Protein AF-A0A3A9G9Z3-F1 (afdb_monomer)

Sequence (261 aa):
IPVKDIARECDCGNYRKVMDFLGKTSPDFIVTGTSLDDFTERYLWKASEELHIKSFAILDQWMNLGIRFSEYTYAQAGVYERQRKHCYLPYRICVMDRLAEEILIKEGIEKTRIAVTGQPHFDTVFETYQKAEASYPGDCLNIVFVSEPILQDYDGNDMENSYWGYNEKSIFFHLYDCLKTMAVHTSKNIRIILRPHPRENVEAWFEVTNPLENENIRIIIDRGNDSFSVLKSADIVCGMSSMFLLEAVICGKPILSIEIG

Secondary structure (DSSP, 8-state):
---S-HHHHH-TT-HHHHHHHHHHH--SEEEE---SS--HHHHHHHHHHHTT-EEEEEP--SSSTGGGGSS--GGGHHHHHHS-------SEEEESSHHHHHHHHHHT--GGGEEE---TTHHHHHHHHHHPPPSS-SSSEEEEEE---HIIIIITS--TT---S--HHHHHHHHHHHHHHHHHHHT--EEEEEE--TTS-HHHHHHHHGGG--SSEEEEE-SSS-HHHHHHH-SEEEESS-HHHHHHHHTT--EEE----

Foldseek 3Di:
DDDPDCCVQQVQVDLVSLLVSCVVVVDQAEEEEFDAADCSLLSNQVSCVVVVHAYEYEYQDQPPQQNSQDPDHPVCVVVCVVPVDRPRAGQAYEYADVVSLVVNVVSPDDSNRYDDDHRVVLVCLQVVLVPAAAPDDDQAAEEEEEFDQLCVVFVPDPPPDRDLQDHRLRQVVVVLVVVVVVCVVVVGAYEYEYEYDPPDDVVVVCVSCVVSDDPRYHYHDDDDDDLSNNLNNHQEYEYADDPSQVSNVSNVHHYYHDRHD

Radius of gyration: 22.35 Å; Cα contacts (8 Å, |Δi|>4): 416; chains: 1; bounding box: 50×47×60 Å

Structure (mmCIF, N/CA/C/O backbone):
data_AF-A0A3A9G9Z3-F1
#
_entry.id   AF-A0A3A9G9Z3-F1
#
loop_
_atom_site.group_PDB
_atom_site.id
_atom_site.type_symbol
_atom_site.label_atom_id
_atom_site.label_alt_id
_atom_site.label_comp_id
_atom_site.label_asym_id
_atom_site.label_entity_id
_atom_site.label_seq_id
_atom_site.pdbx_PDB_ins_code
_atom_site.Cartn_x
_atom_site.Cartn_y
_atom_site.Cartn_z
_atom_site.occupancy
_atom_site.B_iso_or_equiv
_atom_site.auth_seq_id
_atom_site.auth_comp_id
_atom_site.auth_asym_id
_atom_site.auth_atom_id
_atom_site.pdbx_PDB_model_num
ATOM 1 N N . ILE A 1 1 ? 14.072 -21.223 -17.083 1.00 55.38 1 ILE A N 1
ATOM 2 C CA . ILE A 1 1 ? 14.438 -21.551 -15.679 1.00 55.38 1 ILE A CA 1
ATOM 3 C C . ILE A 1 1 ? 14.028 -20.349 -14.842 1.00 55.38 1 ILE A C 1
ATOM 5 O O . ILE A 1 1 ? 14.376 -19.252 -15.261 1.00 55.38 1 ILE A O 1
ATOM 9 N N . PRO A 1 2 ? 13.252 -20.493 -13.754 1.00 58.53 2 PRO A N 1
ATOM 10 C CA . PRO A 1 2 ? 12.944 -19.348 -12.904 1.00 58.53 2 PRO A CA 1
ATOM 11 C C . PRO A 1 2 ? 14.240 -18.844 -12.259 1.00 58.53 2 PRO A C 1
ATOM 13 O O . PRO A 1 2 ? 14.926 -19.604 -11.575 1.00 58.53 2 PRO A O 1
ATOM 16 N N . VAL A 1 3 ? 14.576 -17.583 -12.529 1.00 63.34 3 VAL A N 1
ATOM 17 C CA . VAL A 1 3 ? 15.651 -16.838 -11.858 1.00 63.34 3 VAL A CA 1
ATOM 18 C C . VAL A 1 3 ? 15.240 -16.715 -10.395 1.00 63.34 3 VAL A C 1
ATOM 20 O O . VAL A 1 3 ? 14.135 -16.247 -10.115 1.00 63.34 3 VAL A O 1
ATOM 23 N N . LYS A 1 4 ? 16.062 -17.212 -9.469 1.00 67.50 4 LYS A N 1
ATOM 24 C CA . LYS A 1 4 ? 15.677 -17.274 -8.047 1.00 67.50 4 LYS A CA 1
ATOM 25 C C . LYS A 1 4 ? 15.986 -15.969 -7.330 1.00 67.50 4 LYS A C 1
ATOM 27 O O . LYS A 1 4 ? 15.255 -15.601 -6.418 1.00 67.50 4 LYS A O 1
ATOM 32 N N . ASP A 1 5 ? 17.056 -15.298 -7.746 1.00 74.88 5 ASP A N 1
ATOM 33 C CA . ASP A 1 5 ? 17.472 -14.009 -7.206 1.00 74.88 5 ASP A CA 1
ATOM 34 C C . ASP A 1 5 ? 18.126 -13.186 -8.319 1.00 74.88 5 ASP A C 1
ATOM 36 O O . ASP A 1 5 ? 19.305 -13.346 -8.637 1.00 74.88 5 ASP A O 1
ATOM 40 N N . ILE A 1 6 ? 17.337 -12.309 -8.942 1.00 74.50 6 ILE A N 1
ATOM 41 C CA . ILE A 1 6 ? 17.804 -11.523 -10.085 1.00 74.50 6 ILE A CA 1
ATOM 42 C C . ILE A 1 6 ? 18.924 -10.557 -9.694 1.00 74.50 6 ILE A C 1
ATOM 44 O O . ILE A 1 6 ? 19.857 -10.376 -10.470 1.00 74.50 6 ILE A O 1
ATOM 48 N N . ALA A 1 7 ? 18.900 -10.002 -8.479 1.00 71.00 7 ALA A N 1
ATOM 49 C CA . ALA A 1 7 ? 19.936 -9.087 -8.013 1.00 71.00 7 ALA A CA 1
ATOM 50 C C . ALA A 1 7 ? 21.290 -9.804 -7.914 1.00 71.00 7 ALA A C 1
ATOM 52 O O . ALA A 1 7 ? 22.312 -9.281 -8.364 1.00 71.00 7 ALA A O 1
ATOM 53 N N . ARG A 1 8 ? 21.289 -11.040 -7.403 1.00 74.38 8 ARG A N 1
ATOM 54 C CA . ARG A 1 8 ? 22.495 -11.869 -7.300 1.00 74.38 8 ARG A CA 1
ATOM 55 C C . ARG A 1 8 ? 22.965 -12.426 -8.644 1.00 74.38 8 ARG A C 1
ATOM 57 O O . ARG A 1 8 ? 24.169 -12.569 -8.852 1.00 74.38 8 ARG A O 1
ATOM 64 N N . GLU A 1 9 ? 22.040 -12.786 -9.526 1.00 76.38 9 GLU A N 1
ATOM 65 C CA . GLU A 1 9 ? 22.351 -13.461 -10.794 1.00 76.38 9 GLU A CA 1
ATOM 66 C C . GLU A 1 9 ? 22.748 -12.488 -11.922 1.00 76.38 9 GLU A C 1
ATOM 68 O O . GLU A 1 9 ? 23.498 -12.870 -12.822 1.00 76.38 9 GLU A O 1
ATOM 73 N N . CYS A 1 10 ? 22.283 -11.237 -11.867 1.00 73.81 10 CYS A N 1
ATOM 74 C CA . CYS A 1 10 ? 22.388 -10.265 -12.958 1.00 73.81 10 CYS A CA 1
ATOM 75 C C . CYS A 1 10 ? 23.263 -9.036 -12.614 1.00 73.81 10 CYS A C 1
ATOM 77 O O . CYS A 1 10 ? 23.747 -8.370 -13.527 1.00 73.81 10 CYS A O 1
ATOM 79 N N . ASP A 1 11 ? 23.522 -8.757 -11.323 1.00 71.69 11 ASP A N 1
ATOM 80 C CA . ASP A 1 11 ? 24.150 -7.509 -10.839 1.00 71.69 11 ASP A CA 1
ATOM 81 C C . ASP A 1 11 ? 23.540 -6.276 -11.530 1.00 71.69 11 ASP A C 1
ATOM 83 O O . ASP A 1 11 ? 24.159 -5.560 -12.328 1.00 71.69 11 ASP A O 1
ATOM 87 N N . CYS A 1 12 ? 22.253 -6.094 -11.239 1.00 71.75 12 CYS A N 1
ATOM 88 C CA . CYS A 1 12 ? 21.338 -5.201 -11.934 1.00 71.75 12 CYS A CA 1
ATOM 89 C C . CYS A 1 12 ? 21.676 -3.707 -11.836 1.00 71.75 12 CYS A C 1
ATOM 91 O O . CYS A 1 12 ? 21.014 -2.905 -12.483 1.00 71.75 12 CYS A O 1
ATOM 93 N N . GLY A 1 13 ? 22.715 -3.309 -11.095 1.00 76.88 13 GLY A N 1
ATOM 94 C CA . GLY A 1 13 ? 23.196 -1.924 -11.067 1.00 76.88 13 GLY A CA 1
ATOM 95 C C . GLY A 1 13 ? 23.910 -1.492 -12.356 1.00 76.88 13 GLY A C 1
ATOM 96 O O . GLY A 1 13 ? 24.245 -0.317 -12.517 1.00 76.88 13 GLY A O 1
ATOM 97 N N . ASN A 1 14 ? 24.168 -2.420 -13.283 1.00 85.88 14 ASN A N 1
ATOM 98 C CA . ASN A 1 14 ? 24.905 -2.152 -14.511 1.00 85.88 14 ASN A CA 1
ATOM 99 C C . ASN A 1 14 ? 24.164 -2.660 -15.752 1.00 85.88 14 ASN A C 1
ATOM 101 O O . ASN A 1 14 ? 24.071 -3.863 -15.990 1.00 85.88 14 ASN A O 1
ATOM 105 N N . TYR A 1 15 ? 23.755 -1.725 -16.611 1.00 90.69 15 TYR A N 1
ATOM 106 C CA . TYR A 1 15 ? 23.086 -2.009 -17.881 1.00 90.69 15 TYR A CA 1
ATOM 107 C C . TYR A 1 15 ? 23.764 -3.096 -18.736 1.00 90.69 15 TYR A C 1
ATOM 109 O O . TYR A 1 15 ? 23.088 -3.959 -19.290 1.00 90.69 15 TYR A O 1
ATOM 117 N N . ARG A 1 16 ? 25.103 -3.102 -18.831 1.00 91.88 16 ARG A N 1
ATOM 118 C CA . ARG A 1 16 ? 25.827 -4.100 -19.642 1.00 91.88 16 ARG A CA 1
ATOM 119 C C . ARG A 1 16 ? 25.698 -5.506 -19.068 1.00 91.88 16 ARG A C 1
ATOM 121 O O . ARG A 1 16 ? 25.569 -6.458 -19.827 1.00 91.88 16 ARG A O 1
ATOM 128 N N . LYS A 1 17 ? 25.708 -5.635 -17.740 1.00 91.25 17 LYS A N 1
ATOM 129 C CA . LYS A 1 17 ? 25.536 -6.934 -17.082 1.00 91.25 17 LYS A CA 1
ATOM 130 C C . LYS A 1 17 ? 24.120 -7.464 -17.279 1.00 91.25 17 LYS A C 1
ATOM 132 O O . LYS A 1 17 ? 23.963 -8.641 -17.589 1.00 91.25 17 LYS A O 1
ATOM 137 N N . VAL A 1 18 ? 23.124 -6.576 -17.223 1.00 92.88 18 VAL A N 1
ATOM 138 C CA . VAL A 1 18 ? 21.731 -6.907 -17.554 1.00 92.88 18 VAL A CA 1
ATOM 139 C C . VAL A 1 18 ? 21.595 -7.396 -18.995 1.00 92.88 18 VAL A C 1
ATOM 141 O O . VAL A 1 18 ? 20.980 -8.434 -19.234 1.00 92.88 18 VAL A O 1
ATOM 144 N N . MET A 1 19 ? 22.224 -6.705 -19.947 1.00 94.00 19 MET A N 1
ATOM 145 C CA . MET A 1 19 ? 22.253 -7.123 -21.351 1.00 94.00 19 MET A CA 1
ATOM 146 C C . MET A 1 19 ? 22.859 -8.523 -21.526 1.00 94.00 19 MET A C 1
ATOM 148 O O . MET A 1 19 ? 22.241 -9.396 -22.135 1.00 94.00 19 MET A O 1
ATOM 152 N N . ASP A 1 20 ? 24.043 -8.762 -20.953 1.00 92.88 20 ASP A N 1
ATOM 153 C CA . ASP A 1 20 ? 24.724 -10.059 -21.031 1.00 92.88 20 ASP A CA 1
ATOM 154 C C . ASP A 1 20 ? 23.890 -11.179 -20.396 1.00 92.88 20 ASP A C 1
ATOM 156 O O . ASP A 1 20 ? 23.845 -12.303 -20.904 1.00 92.88 20 ASP A O 1
ATOM 160 N N . PHE A 1 21 ? 23.236 -10.883 -19.273 1.00 92.25 21 PHE A N 1
ATOM 161 C CA . PHE A 1 21 ? 22.376 -11.819 -18.563 1.00 92.25 21 PHE A CA 1
ATOM 162 C C . PHE A 1 21 ? 21.155 -12.214 -19.398 1.00 92.25 21 PHE A C 1
ATOM 164 O O . PHE A 1 21 ? 20.878 -13.408 -19.543 1.00 92.25 21 PHE A O 1
ATOM 171 N N . LEU A 1 22 ? 20.450 -11.241 -19.983 1.00 93.12 22 LEU A N 1
ATOM 172 C CA . LEU A 1 22 ? 19.289 -11.512 -20.830 1.00 93.12 22 LEU A CA 1
ATOM 173 C C . LEU A 1 22 ? 19.681 -12.218 -22.127 1.00 93.12 22 LEU A C 1
ATOM 175 O O . LEU A 1 22 ? 18.994 -13.157 -22.522 1.00 93.12 22 LEU A O 1
ATOM 179 N N . GLY A 1 23 ? 20.814 -11.856 -22.735 1.00 92.75 23 GLY A N 1
ATOM 180 C CA . GLY A 1 23 ? 21.336 -12.553 -23.911 1.00 92.75 23 GLY A CA 1
ATOM 181 C C . GLY A 1 23 ? 21.643 -14.028 -23.630 1.00 92.75 23 GLY A C 1
ATOM 182 O O . GLY A 1 23 ? 21.294 -14.900 -24.423 1.00 92.75 23 GLY A O 1
ATOM 183 N N . LYS A 1 24 ? 22.233 -14.339 -22.468 1.00 91.69 24 LYS A N 1
ATOM 184 C CA . LYS A 1 24 ? 22.526 -15.726 -22.061 1.00 91.69 24 LYS A CA 1
ATOM 185 C C . LYS A 1 24 ? 21.278 -16.509 -21.671 1.00 91.69 24 LYS A C 1
ATOM 187 O O . LYS A 1 24 ? 21.148 -17.670 -22.045 1.00 91.69 24 LYS A O 1
ATOM 192 N N . THR A 1 25 ? 20.393 -15.894 -20.891 1.00 91.25 25 THR A N 1
ATOM 193 C CA . THR A 1 25 ? 19.191 -16.555 -20.364 1.00 91.25 25 THR A CA 1
ATOM 194 C C . THR A 1 25 ? 18.131 -16.733 -21.448 1.00 91.25 25 THR A C 1
ATOM 196 O O . THR A 1 25 ? 17.394 -17.715 -21.406 1.00 91.25 25 THR A O 1
ATOM 199 N N . SER A 1 26 ? 18.076 -15.807 -22.414 1.00 91.50 26 SER A N 1
ATOM 200 C CA . SER A 1 26 ? 17.145 -15.795 -23.550 1.00 91.50 26 SER A CA 1
ATOM 201 C C . SER A 1 26 ? 15.693 -16.114 -23.150 1.00 91.50 26 SER A C 1
ATOM 203 O O . SER A 1 26 ? 15.123 -17.087 -23.645 1.00 91.50 26 SER A O 1
ATOM 205 N N . PRO A 1 27 ? 15.087 -15.354 -22.215 1.00 93.38 27 PRO A N 1
ATOM 206 C CA . PRO A 1 27 ? 13.709 -15.602 -21.806 1.00 93.38 27 PRO A CA 1
ATOM 207 C C . PRO A 1 27 ? 12.714 -15.249 -22.922 1.00 93.38 27 PRO A C 1
ATOM 209 O O . PRO A 1 27 ? 12.930 -14.305 -23.680 1.00 93.38 27 PRO A O 1
ATOM 212 N N . ASP A 1 28 ? 11.576 -15.949 -22.964 1.00 95.38 28 ASP A N 1
ATOM 213 C CA . ASP A 1 28 ? 10.484 -15.637 -23.900 1.00 95.38 28 ASP A CA 1
ATOM 214 C C . ASP A 1 28 ? 9.843 -14.266 -23.614 1.00 95.38 28 ASP A C 1
ATOM 216 O O . ASP A 1 28 ? 9.393 -13.559 -24.519 1.00 95.38 28 ASP A O 1
ATOM 220 N N . PHE A 1 29 ? 9.780 -13.891 -22.334 1.00 96.06 29 PHE A N 1
ATOM 221 C CA . PHE A 1 29 ? 9.290 -12.603 -21.852 1.00 96.06 29 PHE A CA 1
ATOM 222 C C . PHE A 1 29 ? 9.791 -12.325 -20.428 1.00 96.06 29 PHE A C 1
ATOM 224 O O . PHE A 1 29 ? 10.286 -13.219 -19.740 1.00 96.06 29 PHE A O 1
ATOM 231 N N . ILE A 1 30 ? 9.625 -11.082 -19.974 1.00 94.94 30 ILE A N 1
ATOM 232 C CA . ILE A 1 30 ? 9.977 -10.630 -18.622 1.00 94.94 30 ILE A CA 1
ATOM 233 C C . ILE A 1 30 ? 8.760 -9.994 -17.962 1.00 94.94 30 ILE A C 1
ATOM 235 O O . ILE A 1 30 ? 8.038 -9.233 -18.602 1.00 94.94 30 ILE A O 1
ATOM 239 N N . VAL A 1 31 ? 8.566 -10.269 -16.675 1.00 95.88 31 VAL A N 1
ATOM 240 C CA . VAL A 1 31 ? 7.595 -9.574 -15.827 1.00 95.88 31 VAL A CA 1
ATOM 241 C C . VAL A 1 31 ? 8.348 -8.946 -14.661 1.00 95.88 31 VAL A C 1
ATOM 243 O O . VAL A 1 31 ? 9.144 -9.623 -14.013 1.00 95.88 31 VAL A O 1
ATOM 246 N N . THR A 1 32 ? 8.115 -7.663 -14.409 1.00 95.06 32 THR A N 1
ATOM 247 C CA . THR A 1 32 ? 8.712 -6.922 -13.292 1.00 95.06 32 THR A CA 1
ATOM 248 C C . THR A 1 32 ? 7.630 -6.185 -12.511 1.00 95.06 32 THR A C 1
ATOM 250 O O . THR A 1 32 ? 6.562 -5.899 -13.051 1.00 95.06 32 THR A O 1
ATOM 253 N N . GLY A 1 33 ? 7.925 -5.821 -11.263 1.00 93.88 33 GLY A N 1
ATOM 254 C CA . GLY A 1 33 ? 7.237 -4.708 -10.613 1.00 93.88 33 GLY A CA 1
ATOM 255 C C . GLY A 1 33 ? 7.712 -3.370 -11.188 1.00 93.88 33 GLY A C 1
ATOM 256 O O . GLY A 1 33 ? 8.201 -3.296 -12.324 1.00 93.88 33 GLY A O 1
ATOM 257 N N . THR A 1 34 ? 7.614 -2.320 -10.380 1.00 92.75 34 THR A N 1
ATOM 258 C CA . THR A 1 34 ? 8.236 -1.025 -10.666 1.00 92.75 34 THR A CA 1
ATOM 259 C C . THR A 1 34 ? 8.823 -0.442 -9.394 1.00 92.75 34 THR A C 1
ATOM 261 O O . THR A 1 34 ? 8.289 -0.640 -8.305 1.00 92.75 34 THR A O 1
ATOM 264 N N . SER A 1 35 ? 9.890 0.323 -9.549 1.00 88.12 35 SER A N 1
ATOM 265 C CA . SER A 1 35 ? 10.559 1.022 -8.465 1.00 88.12 35 SER A CA 1
ATOM 266 C C . SER A 1 35 ? 10.856 2.462 -8.899 1.00 88.12 35 SER A C 1
ATOM 268 O O . SER A 1 35 ? 10.817 2.806 -10.089 1.00 88.12 35 SER A O 1
ATOM 270 N N . LEU A 1 36 ? 11.070 3.344 -7.921 1.00 87.19 36 LEU A N 1
ATOM 271 C CA . LEU A 1 36 ? 11.316 4.760 -8.192 1.00 87.19 36 LEU A CA 1
ATOM 272 C C . LEU A 1 36 ? 12.808 5.102 -8.242 1.00 87.19 36 LEU A C 1
ATOM 274 O O . LEU A 1 36 ? 13.243 5.741 -9.195 1.00 87.19 36 LEU A O 1
ATOM 278 N N . ASP A 1 37 ? 13.582 4.666 -7.251 1.00 87.75 37 ASP A N 1
ATOM 279 C CA . ASP A 1 37 ? 15.011 4.997 -7.162 1.00 87.75 37 ASP A CA 1
ATOM 280 C C . ASP A 1 37 ? 15.932 3.834 -7.559 1.00 87.75 37 ASP A C 1
ATOM 282 O O . ASP A 1 37 ? 17.100 4.063 -7.872 1.00 87.75 37 ASP A O 1
ATOM 286 N N . ASP A 1 38 ? 15.418 2.601 -7.608 1.00 88.44 38 ASP A N 1
ATOM 287 C CA . ASP A 1 38 ? 16.136 1.468 -8.194 1.00 88.44 38 ASP A CA 1
ATOM 288 C C . ASP A 1 38 ? 15.950 1.481 -9.724 1.00 88.44 38 ASP A C 1
ATOM 290 O O . ASP A 1 38 ? 14.880 1.764 -10.257 1.00 88.44 38 ASP A O 1
ATOM 294 N N . PHE A 1 39 ? 17.038 1.258 -10.457 1.00 91.25 39 PHE A N 1
ATOM 295 C CA . PHE A 1 39 ? 17.061 1.289 -11.924 1.00 91.25 39 PHE A CA 1
ATOM 296 C C . PHE A 1 39 ? 17.117 -0.119 -12.522 1.00 91.25 39 PHE A C 1
ATOM 298 O O . PHE A 1 39 ? 17.154 -0.267 -13.746 1.00 91.25 39 PHE A O 1
ATOM 305 N N . THR A 1 40 ? 17.100 -1.154 -11.684 1.00 91.12 40 THR A N 1
ATOM 306 C CA . THR A 1 40 ? 17.126 -2.561 -12.083 1.00 91.12 40 THR A CA 1
ATOM 307 C C . THR A 1 40 ? 16.074 -2.867 -13.148 1.00 91.12 40 THR A C 1
ATOM 309 O O . THR A 1 40 ? 16.410 -3.351 -14.233 1.00 91.12 40 THR A O 1
ATOM 312 N N . GLU A 1 41 ? 14.808 -2.537 -12.891 1.00 93.44 41 GLU A N 1
ATOM 313 C CA . GLU A 1 41 ? 13.714 -2.783 -13.831 1.00 93.44 41 GLU A CA 1
ATOM 314 C C . GLU A 1 41 ? 13.867 -1.948 -15.104 1.00 93.44 41 GLU A C 1
ATOM 316 O O . GLU A 1 41 ? 13.659 -2.456 -16.205 1.00 93.44 41 GLU A O 1
ATOM 321 N N . ARG A 1 42 ? 14.332 -0.700 -14.984 1.00 94.88 42 ARG A N 1
ATOM 322 C CA . ARG A 1 42 ? 14.580 0.189 -16.130 1.00 94.88 42 ARG A CA 1
ATOM 323 C C . ARG A 1 42 ? 15.619 -0.394 -17.079 1.00 94.88 42 ARG A C 1
ATOM 325 O O . ARG A 1 42 ? 15.409 -0.424 -18.294 1.00 94.88 42 ARG A O 1
ATOM 332 N N . TYR A 1 43 ? 16.726 -0.898 -16.538 1.00 95.06 43 TYR A N 1
ATOM 333 C CA . TYR A 1 43 ? 17.756 -1.557 -17.335 1.00 95.06 43 TYR A CA 1
ATOM 334 C C . TYR A 1 43 ? 17.261 -2.865 -17.942 1.00 95.06 43 TYR A C 1
ATOM 336 O O . TYR A 1 43 ? 17.579 -3.132 -19.101 1.00 95.06 43 TYR A O 1
ATOM 344 N N . LEU A 1 44 ? 16.441 -3.636 -17.220 1.00 94.81 44 LEU A N 1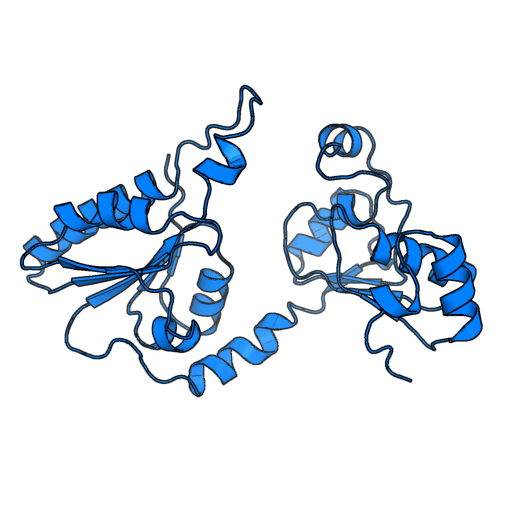
ATOM 345 C CA . LEU A 1 44 ? 15.790 -4.826 -17.770 1.00 94.81 44 LEU A CA 1
ATOM 346 C C . LEU A 1 44 ? 14.894 -4.468 -18.957 1.00 94.81 44 LEU A C 1
ATOM 348 O O . LEU A 1 44 ? 14.986 -5.124 -19.992 1.00 94.81 44 LEU A O 1
ATOM 352 N N . TRP A 1 45 ? 14.067 -3.426 -18.858 1.00 96.69 45 TRP A N 1
ATOM 353 C CA . TRP A 1 45 ? 13.181 -3.014 -19.951 1.00 96.69 45 TRP A CA 1
ATOM 354 C C . TRP A 1 45 ? 13.962 -2.544 -21.172 1.00 96.69 45 TRP A C 1
ATOM 356 O O . TRP A 1 45 ? 13.675 -2.996 -22.279 1.00 96.69 45 TRP A O 1
ATOM 366 N N . LYS A 1 46 ? 14.989 -1.713 -20.966 1.00 96.38 46 LYS A N 1
ATOM 367 C CA . LYS A 1 46 ? 15.841 -1.225 -22.053 1.00 96.38 46 LYS A CA 1
ATOM 368 C C . LYS A 1 46 ? 16.587 -2.360 -22.756 1.00 96.38 46 LYS A C 1
ATOM 370 O O . LYS A 1 46 ? 16.574 -2.438 -23.979 1.00 96.38 46 LYS A O 1
ATOM 375 N N . ALA A 1 47 ? 17.189 -3.272 -21.993 1.00 96.06 47 ALA A N 1
ATOM 376 C CA . ALA A 1 47 ? 17.879 -4.422 -22.569 1.00 96.06 47 ALA A CA 1
ATOM 377 C C . ALA A 1 47 ? 16.900 -5.374 -23.277 1.00 96.06 47 ALA A C 1
ATOM 379 O O . ALA A 1 47 ? 17.218 -5.916 -24.331 1.00 96.06 47 ALA A O 1
ATOM 380 N N . SER A 1 48 ? 15.685 -5.538 -22.742 1.00 96.12 48 SER A N 1
ATOM 381 C CA . SER A 1 48 ? 14.632 -6.330 -23.389 1.00 96.12 48 SER A CA 1
ATOM 382 C C . SER A 1 48 ? 14.215 -5.741 -24.731 1.00 96.12 48 SER A C 1
ATOM 384 O O . SER A 1 48 ? 14.033 -6.491 -25.684 1.00 96.12 48 SER A O 1
ATOM 386 N N . GLU A 1 49 ? 14.086 -4.415 -24.828 1.00 96.38 49 GLU A N 1
ATOM 387 C CA . GLU A 1 49 ? 13.763 -3.736 -26.086 1.00 96.38 49 GLU A CA 1
ATOM 388 C C . GLU A 1 49 ? 14.834 -3.996 -27.156 1.00 96.38 49 GLU A C 1
ATOM 390 O O . GLU A 1 49 ? 14.496 -4.410 -28.269 1.00 96.38 49 GLU A O 1
ATOM 395 N N . GLU A 1 50 ? 16.113 -3.834 -26.803 1.00 96.44 50 GLU A N 1
ATOM 396 C CA . GLU A 1 50 ? 17.251 -4.078 -27.702 1.00 96.44 50 GLU A CA 1
ATOM 397 C C . GLU A 1 50 ? 17.378 -5.555 -28.121 1.00 96.44 50 GLU A C 1
ATOM 399 O O . GLU A 1 50 ? 17.769 -5.842 -29.251 1.00 96.44 50 GLU A O 1
ATOM 404 N N . LEU A 1 51 ? 17.009 -6.494 -27.244 1.00 96.94 51 LEU A N 1
ATOM 405 C CA . LEU A 1 51 ? 17.011 -7.937 -27.523 1.00 96.94 51 LEU A CA 1
ATOM 406 C C . LEU A 1 51 ? 15.688 -8.458 -28.108 1.00 96.94 51 LEU A C 1
ATOM 408 O O . LEU A 1 51 ? 15.545 -9.661 -28.319 1.00 96.94 51 LEU A O 1
ATOM 412 N N . HIS A 1 52 ? 14.715 -7.579 -28.366 1.00 96.88 52 HIS A N 1
ATOM 413 C CA . HIS A 1 52 ? 13.371 -7.931 -28.841 1.00 96.88 52 HIS A CA 1
ATOM 414 C C . HIS A 1 52 ? 12.602 -8.915 -27.936 1.00 96.88 52 HIS A C 1
ATOM 416 O O . HIS A 1 52 ? 11.742 -9.669 -28.400 1.00 96.88 52 HIS A O 1
ATOM 422 N N . ILE A 1 53 ? 12.863 -8.870 -26.631 1.00 97.56 53 ILE A N 1
ATOM 423 C CA . ILE A 1 53 ? 12.149 -9.623 -25.598 1.00 97.56 53 ILE A CA 1
ATOM 424 C C . ILE A 1 53 ? 10.973 -8.774 -25.103 1.00 97.56 53 ILE A C 1
ATOM 426 O O . ILE A 1 53 ? 11.118 -7.591 -24.790 1.00 97.56 53 ILE A O 1
ATOM 430 N N . LYS A 1 54 ? 9.777 -9.361 -25.001 1.00 97.88 54 LYS A N 1
ATOM 431 C CA . LYS A 1 54 ? 8.618 -8.638 -24.454 1.00 97.88 54 LYS A CA 1
ATOM 432 C C . LYS A 1 54 ? 8.748 -8.500 -22.939 1.00 97.88 54 LYS A C 1
ATOM 434 O O . LYS A 1 54 ? 8.828 -9.500 -22.234 1.00 97.88 54 LYS A O 1
ATOM 439 N N . SER A 1 55 ? 8.704 -7.271 -22.440 1.00 97.69 55 SER A N 1
ATOM 440 C CA . SER A 1 55 ? 8.723 -6.954 -21.010 1.00 97.69 55 SER A CA 1
ATOM 441 C C . SER A 1 55 ? 7.386 -6.374 -20.532 1.00 97.69 55 SER A C 1
ATOM 443 O O . SER A 1 55 ? 6.763 -5.559 -21.210 1.00 97.69 55 SER A O 1
ATOM 445 N N . PHE A 1 56 ? 6.933 -6.785 -19.355 1.00 98.25 56 PHE A N 1
ATOM 446 C CA . PHE A 1 56 ? 5.690 -6.329 -18.739 1.00 98.25 56 PHE A CA 1
ATOM 447 C C . PHE A 1 56 ? 6.005 -5.756 -17.360 1.00 98.25 56 PHE A C 1
ATOM 449 O O . PHE A 1 56 ? 6.580 -6.459 -16.532 1.00 98.25 56 PHE A O 1
ATOM 456 N N . ALA A 1 57 ? 5.636 -4.501 -17.114 1.00 97.62 57 ALA A N 1
ATOM 457 C CA . ALA A 1 57 ? 5.753 -3.891 -15.793 1.00 97.62 57 ALA A CA 1
ATOM 458 C C . ALA A 1 57 ? 4.390 -3.890 -15.105 1.00 97.62 57 ALA A C 1
ATOM 460 O O . ALA A 1 57 ? 3.425 -3.373 -15.664 1.00 97.62 57 ALA A O 1
ATOM 461 N N . ILE A 1 58 ? 4.316 -4.455 -13.908 1.00 97.31 58 ILE A N 1
ATOM 462 C CA . ILE A 1 58 ? 3.128 -4.451 -13.060 1.00 97.31 58 ILE A CA 1
ATOM 463 C C . ILE A 1 58 ? 3.236 -3.265 -12.107 1.00 97.31 58 ILE A C 1
ATOM 465 O O . ILE A 1 58 ? 4.199 -3.164 -11.343 1.00 97.31 58 ILE A O 1
ATOM 469 N N . LEU A 1 59 ? 2.251 -2.372 -12.160 1.00 95.81 59 LEU A N 1
ATOM 470 C CA . LEU A 1 59 ? 2.071 -1.355 -11.135 1.00 95.81 59 LEU A CA 1
ATOM 471 C C . LEU A 1 59 ? 1.183 -1.906 -10.029 1.00 95.81 59 LEU A C 1
ATOM 473 O O . LEU A 1 59 ? 0.209 -2.613 -10.282 1.00 95.81 59 LEU A O 1
ATOM 477 N N . ASP A 1 60 ? 1.518 -1.512 -8.811 1.00 91.75 60 ASP A N 1
ATOM 478 C CA . ASP A 1 60 ? 0.815 -1.870 -7.589 1.00 91.75 60 ASP A CA 1
ATOM 479 C C . ASP A 1 60 ? 0.472 -0.645 -6.718 1.00 91.75 60 ASP A C 1
ATOM 481 O O . ASP A 1 60 ? -0.128 -0.794 -5.656 1.00 91.75 60 ASP A O 1
ATOM 485 N N . GLN A 1 61 ? 0.818 0.574 -7.149 1.00 89.69 61 GLN A N 1
ATOM 486 C CA . GLN A 1 61 ? 0.578 1.813 -6.404 1.00 89.69 61 GLN A CA 1
ATOM 487 C C . GLN A 1 61 ? 0.308 3.002 -7.334 1.00 89.69 61 GLN A C 1
ATOM 489 O O . GLN A 1 61 ? 0.840 3.065 -8.439 1.00 89.69 61 GLN A O 1
ATOM 494 N N . TRP A 1 62 ? -0.476 3.975 -6.857 1.00 92.38 62 TRP A N 1
ATOM 495 C CA . TRP A 1 62 ? -0.951 5.142 -7.624 1.00 92.38 62 TRP A CA 1
ATOM 496 C C . TRP A 1 62 ? -0.049 6.383 -7.542 1.00 92.38 62 TRP A C 1
ATOM 498 O O . TRP A 1 62 ? -0.401 7.443 -8.052 1.00 92.38 62 TRP A O 1
ATOM 508 N N . MET A 1 63 ? 1.116 6.275 -6.903 1.00 89.25 63 MET A N 1
ATOM 509 C CA . MET A 1 63 ? 2.013 7.412 -6.684 1.00 89.25 63 MET A CA 1
ATOM 510 C C . MET A 1 63 ? 3.142 7.459 -7.710 1.00 89.25 63 MET A C 1
ATOM 512 O O . MET A 1 63 ? 3.696 6.419 -8.066 1.00 89.25 63 MET A O 1
ATOM 516 N N . ASN A 1 64 ? 3.563 8.662 -8.109 1.00 91.75 64 ASN A N 1
ATOM 517 C CA . ASN A 1 64 ? 4.774 8.871 -8.913 1.00 91.75 64 ASN A CA 1
ATOM 518 C C . ASN A 1 64 ? 4.789 8.012 -10.192 1.00 91.75 64 ASN A C 1
ATOM 520 O O . ASN A 1 64 ? 5.765 7.316 -10.458 1.00 91.75 64 ASN A O 1
ATOM 524 N N . LEU A 1 65 ? 3.687 7.982 -10.946 1.00 94.56 65 LEU A N 1
ATOM 525 C CA . LEU A 1 65 ? 3.473 6.967 -11.978 1.00 94.56 65 LEU A CA 1
ATOM 526 C C . LEU A 1 65 ? 4.459 7.067 -13.149 1.00 94.56 65 LEU A C 1
ATOM 528 O O . LEU A 1 65 ? 5.246 6.144 -13.358 1.00 94.56 65 LEU A O 1
ATOM 532 N N . GLY A 1 66 ? 4.452 8.154 -13.923 1.00 95.88 66 GLY A N 1
ATOM 533 C CA . GLY A 1 66 ? 5.276 8.220 -15.134 1.00 95.88 66 GLY A CA 1
ATOM 534 C C . GLY A 1 66 ? 6.769 8.388 -14.854 1.00 95.88 66 GLY A C 1
ATOM 535 O O . GLY A 1 66 ? 7.583 7.869 -15.615 1.00 95.88 66 GLY A O 1
ATOM 536 N N . ILE A 1 67 ? 7.166 9.012 -13.738 1.00 96.12 67 ILE A N 1
ATOM 537 C CA . ILE A 1 67 ? 8.589 9.169 -13.378 1.00 96.12 67 ILE A CA 1
ATOM 538 C C . ILE A 1 67 ? 9.313 7.818 -13.231 1.00 96.12 67 ILE A C 1
ATOM 540 O O . ILE A 1 67 ? 10.497 7.736 -13.563 1.00 96.12 67 ILE A O 1
ATOM 544 N N . ARG A 1 68 ? 8.601 6.737 -12.866 1.00 95.81 68 ARG A N 1
ATOM 545 C CA . ARG A 1 68 ? 9.134 5.356 -12.807 1.00 95.81 68 ARG A CA 1
ATOM 546 C C . ARG A 1 68 ? 9.692 4.860 -14.149 1.00 95.81 68 ARG A C 1
ATOM 548 O O . ARG A 1 68 ? 10.520 3.954 -14.162 1.00 95.81 68 ARG A O 1
ATOM 555 N N . PHE A 1 69 ? 9.272 5.466 -15.261 1.00 97.06 69 PHE A N 1
ATOM 556 C CA . PHE A 1 69 ? 9.692 5.140 -16.632 1.00 97.06 69 PHE A CA 1
ATOM 557 C C . PHE A 1 69 ? 10.690 6.154 -17.217 1.00 97.06 69 PHE A C 1
ATOM 559 O O . PHE A 1 69 ? 10.993 6.130 -18.414 1.00 97.06 69 PHE A O 1
ATOM 566 N N . SER A 1 70 ? 11.185 7.078 -16.390 1.00 95.94 70 SER A N 1
ATOM 567 C CA . SER A 1 70 ? 12.086 8.166 -16.783 1.00 95.94 70 SER A CA 1
ATOM 568 C C . SER A 1 70 ? 13.542 7.909 -16.372 1.00 95.94 70 SER A C 1
ATOM 570 O O . SER A 1 70 ? 13.873 6.884 -15.781 1.00 95.94 70 SER A O 1
ATOM 572 N N . GLU A 1 71 ? 14.438 8.850 -16.673 1.00 94.88 71 GLU A N 1
ATOM 573 C CA . GLU A 1 71 ? 15.823 8.847 -16.172 1.00 94.88 71 GLU A CA 1
ATOM 574 C C . GLU A 1 71 ? 15.982 9.471 -14.777 1.00 94.88 71 GLU A C 1
ATOM 576 O O . GLU A 1 71 ? 17.092 9.519 -14.254 1.00 94.88 71 GLU A O 1
ATOM 581 N N . TYR A 1 72 ? 14.889 9.933 -14.168 1.00 95.12 72 TYR A N 1
ATOM 582 C CA . TYR A 1 72 ? 14.913 10.684 -12.918 1.00 95.12 72 TYR A CA 1
ATOM 583 C C . TYR A 1 72 ? 14.602 9.803 -11.701 1.00 95.12 72 TYR A C 1
ATOM 585 O O . TYR A 1 72 ? 13.877 8.809 -11.790 1.00 95.12 72 TYR A O 1
ATOM 593 N N . THR A 1 73 ? 15.165 10.197 -10.563 1.00 92.50 73 THR A N 1
ATOM 594 C CA . THR A 1 73 ? 14.864 9.674 -9.216 1.00 92.50 73 THR A CA 1
ATOM 595 C C . THR A 1 73 ? 13.812 10.541 -8.524 1.00 92.50 73 THR A C 1
ATOM 597 O O . THR A 1 73 ? 13.482 11.626 -9.017 1.00 92.50 73 THR A O 1
ATOM 600 N N . TYR A 1 74 ? 13.320 10.124 -7.354 1.00 88.75 74 TYR A N 1
ATOM 601 C CA . TYR A 1 74 ? 12.375 10.926 -6.568 1.00 88.75 74 TYR A CA 1
ATOM 602 C C . TYR A 1 74 ? 12.907 12.331 -6.254 1.00 88.75 74 TYR A C 1
ATOM 604 O O . TYR A 1 74 ? 12.201 13.323 -6.437 1.00 88.75 74 TYR A O 1
ATOM 612 N N . ALA A 1 75 ? 14.191 12.441 -5.893 1.00 90.06 75 ALA A N 1
ATOM 613 C CA . ALA A 1 75 ? 14.855 13.720 -5.618 1.00 90.06 75 ALA A CA 1
ATOM 614 C C . ALA A 1 75 ? 14.839 14.688 -6.820 1.00 90.06 75 ALA A C 1
ATOM 616 O O . ALA A 1 75 ? 15.040 15.893 -6.673 1.00 90.06 75 ALA A O 1
ATOM 617 N N . GLN A 1 76 ? 14.595 14.170 -8.024 1.00 93.00 76 GLN A N 1
ATOM 618 C CA . GLN A 1 76 ? 14.552 14.922 -9.273 1.00 93.00 76 GLN A CA 1
ATOM 619 C C . GLN A 1 76 ? 13.124 15.075 -9.820 1.00 93.00 76 GLN A C 1
ATOM 621 O O . GLN A 1 76 ? 12.962 15.515 -10.960 1.00 93.00 76 GLN A O 1
ATOM 626 N N . ALA A 1 77 ? 12.085 14.785 -9.028 1.00 90.56 77 ALA A N 1
ATOM 627 C CA . ALA A 1 77 ? 10.688 14.876 -9.461 1.00 90.56 77 ALA A CA 1
ATOM 628 C C . ALA A 1 77 ? 10.325 16.259 -10.028 1.00 90.56 77 ALA A C 1
ATOM 630 O O . ALA A 1 77 ? 9.719 16.357 -11.091 1.00 90.56 77 ALA A O 1
ATOM 631 N N . GLY A 1 78 ? 10.797 17.346 -9.409 1.00 92.38 78 GLY A N 1
ATOM 632 C CA . GLY A 1 78 ? 10.574 18.697 -9.937 1.00 92.38 78 GLY A CA 1
ATOM 633 C C . GLY A 1 78 ? 11.227 18.949 -11.305 1.00 92.38 78 GLY A C 1
ATOM 634 O O . GLY A 1 78 ? 10.741 19.774 -12.077 1.00 92.38 78 GLY A O 1
ATOM 635 N N . VAL A 1 79 ? 12.324 18.252 -11.626 1.00 94.12 79 VAL A N 1
ATOM 636 C CA . VAL A 1 79 ? 12.950 18.297 -12.960 1.00 94.12 79 VAL A CA 1
ATOM 637 C C . VAL A 1 79 ? 12.118 17.491 -13.954 1.00 94.12 79 VAL A C 1
ATOM 639 O O . VAL A 1 79 ? 11.819 18.007 -15.030 1.00 94.12 79 VAL A O 1
ATOM 642 N N . TYR A 1 80 ? 11.693 16.284 -13.571 1.00 9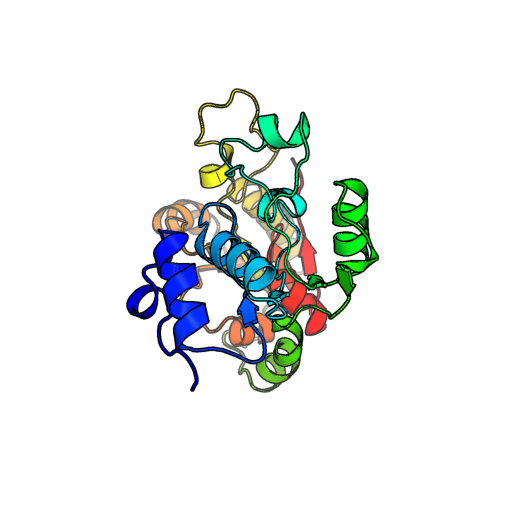5.06 80 TYR A N 1
ATOM 643 C CA . TYR A 1 80 ? 10.799 15.445 -14.372 1.00 95.06 80 TYR A CA 1
ATOM 644 C C . TYR A 1 80 ? 9.512 16.184 -14.764 1.00 95.06 80 TYR A C 1
ATOM 646 O O . TYR A 1 80 ? 9.137 16.169 -15.931 1.00 95.06 80 TYR A O 1
ATOM 654 N N . GLU A 1 81 ? 8.879 16.909 -13.839 1.00 93.62 81 GLU A N 1
ATOM 655 C CA . GLU A 1 81 ? 7.641 17.647 -14.132 1.00 93.62 81 GLU A CA 1
ATOM 656 C C . GLU A 1 81 ? 7.816 18.731 -15.204 1.00 93.62 81 GLU A C 1
ATOM 658 O O . GLU A 1 81 ? 6.901 18.997 -15.985 1.00 93.62 81 GLU A O 1
ATOM 663 N N . ARG A 1 82 ? 9.006 19.336 -15.292 1.00 94.44 82 ARG A N 1
ATOM 664 C CA . ARG A 1 82 ? 9.334 20.312 -16.345 1.00 94.44 82 ARG A CA 1
ATOM 665 C C . ARG A 1 82 ? 9.706 19.649 -17.668 1.00 94.44 82 ARG A C 1
ATOM 667 O O . ARG A 1 82 ? 9.606 20.287 -18.714 1.00 94.44 82 ARG A O 1
ATOM 674 N N . GLN A 1 83 ? 10.160 18.400 -17.624 1.00 92.56 83 GLN A N 1
ATOM 675 C CA . GLN A 1 83 ? 10.649 17.659 -18.779 1.00 92.56 83 GLN A CA 1
ATOM 676 C C . GLN A 1 83 ? 10.266 16.182 -18.671 1.00 92.56 83 GLN A C 1
ATOM 678 O O . GLN A 1 83 ? 11.095 15.308 -18.408 1.00 92.56 83 GLN A O 1
ATOM 683 N N . ARG A 1 84 ? 8.985 15.894 -18.910 1.00 94.19 84 ARG A N 1
ATOM 684 C CA . ARG A 1 84 ? 8.484 14.521 -18.893 1.00 94.19 84 ARG A CA 1
ATOM 685 C C . ARG A 1 84 ? 9.052 13.761 -20.085 1.00 94.19 84 ARG A C 1
ATOM 687 O O . ARG A 1 84 ? 8.703 14.026 -21.234 1.00 94.19 84 ARG A O 1
ATOM 694 N N . LYS A 1 85 ? 9.973 12.843 -19.801 1.00 94.88 85 LYS A N 1
ATOM 695 C CA . LYS A 1 85 ? 10.634 12.002 -20.797 1.00 94.88 85 LYS A CA 1
ATOM 696 C C . LYS A 1 85 ? 10.757 10.580 -20.269 1.00 94.88 85 LYS A C 1
ATOM 698 O O . LYS A 1 85 ? 11.416 10.344 -19.259 1.00 94.88 85 LYS A O 1
ATOM 703 N N . HIS A 1 86 ? 10.159 9.638 -20.989 1.00 96.25 86 HIS A N 1
ATOM 704 C CA . HIS A 1 86 ? 10.092 8.229 -20.601 1.00 96.25 86 HIS A CA 1
ATOM 705 C C . HIS A 1 86 ? 11.038 7.398 -21.463 1.00 96.25 86 HIS A C 1
ATOM 707 O O . HIS A 1 86 ? 10.653 6.850 -22.491 1.00 96.25 86 HIS A O 1
ATOM 713 N N . CYS A 1 87 ? 12.315 7.364 -21.087 1.00 94.75 87 CYS A N 1
ATOM 714 C CA . CYS A 1 87 ? 13.356 6.642 -21.826 1.00 94.75 87 CYS A CA 1
ATOM 715 C C . CYS A 1 87 ? 13.484 5.158 -21.443 1.00 94.75 87 CYS A C 1
ATOM 717 O O . CYS A 1 87 ? 14.307 4.459 -22.031 1.00 94.75 87 CYS A O 1
ATOM 719 N N . TYR A 1 88 ? 12.680 4.679 -20.491 1.00 96.44 88 TYR A N 1
ATOM 720 C CA . TYR A 1 88 ? 12.662 3.287 -20.049 1.00 96.44 88 TYR A CA 1
ATOM 721 C C . TYR A 1 88 ? 11.227 2.767 -20.060 1.00 96.44 88 TYR A C 1
ATOM 723 O O . TYR A 1 88 ? 10.540 2.801 -19.042 1.00 96.44 88 TYR A O 1
ATOM 731 N N . LEU A 1 89 ? 10.760 2.304 -21.221 1.00 97.19 89 LEU A N 1
ATOM 732 C CA . LEU A 1 89 ? 9.406 1.777 -21.380 1.00 97.19 89 LEU A CA 1
ATOM 733 C C . LEU A 1 89 ? 9.426 0.256 -21.584 1.00 97.19 89 LEU A C 1
ATOM 735 O O . LEU A 1 89 ? 10.148 -0.234 -22.452 1.00 97.19 89 LEU A O 1
ATOM 739 N N . PRO A 1 90 ? 8.611 -0.507 -20.838 1.00 97.62 90 PRO A N 1
ATOM 740 C CA . PRO A 1 90 ? 8.396 -1.917 -21.127 1.00 97.62 90 PRO A CA 1
ATOM 741 C C . PRO A 1 90 ? 7.536 -2.102 -22.391 1.00 97.62 90 PRO A C 1
ATOM 743 O O . PRO A 1 90 ? 6.924 -1.165 -22.918 1.00 97.62 90 PRO A O 1
ATOM 746 N N . TYR A 1 91 ? 7.417 -3.344 -22.869 1.00 98.12 91 TYR A N 1
ATOM 747 C CA . TYR A 1 91 ? 6.471 -3.673 -23.943 1.00 98.12 91 TYR A CA 1
ATOM 748 C C . TYR A 1 91 ? 5.023 -3.329 -23.549 1.00 98.12 91 TYR A C 1
ATOM 750 O O . TYR A 1 91 ? 4.286 -2.770 -24.375 1.00 98.12 91 TYR A O 1
ATOM 758 N N . ARG A 1 92 ? 4.626 -3.617 -22.302 1.00 98.44 92 ARG A N 1
ATOM 759 C CA . ARG A 1 92 ? 3.365 -3.153 -21.701 1.00 98.44 92 ARG A CA 1
ATOM 760 C C . ARG A 1 92 ? 3.524 -2.760 -20.233 1.00 98.44 92 ARG A C 1
ATOM 762 O O . ARG A 1 92 ? 4.298 -3.368 -19.500 1.00 98.44 92 ARG A O 1
ATOM 769 N N . ILE A 1 93 ? 2.732 -1.779 -19.823 1.00 98.62 93 ILE A N 1
ATOM 770 C CA . ILE A 1 93 ? 2.543 -1.322 -18.451 1.00 98.62 93 ILE A CA 1
ATOM 771 C C . ILE A 1 93 ? 1.158 -1.801 -18.006 1.00 98.62 93 ILE A C 1
ATOM 773 O O . ILE A 1 93 ? 0.142 -1.354 -18.539 1.00 98.62 93 ILE A O 1
ATOM 777 N N . CYS A 1 94 ? 1.130 -2.737 -17.068 1.00 98.44 94 CYS A N 1
ATOM 778 C CA . CYS A 1 94 ? -0.068 -3.323 -16.487 1.00 98.44 94 CYS A CA 1
ATOM 779 C C . CYS A 1 94 ? -0.486 -2.484 -15.274 1.00 98.44 94 CYS A C 1
ATOM 781 O O . CYS A 1 94 ? 0.227 -2.456 -14.271 1.00 98.44 94 CYS A O 1
ATOM 783 N N . VAL A 1 95 ? -1.603 -1.766 -15.388 1.00 98.44 95 VAL A N 1
ATOM 784 C CA . VAL A 1 95 ? -2.085 -0.822 -14.370 1.00 98.44 95 VAL A CA 1
ATOM 785 C C . VAL A 1 95 ? -3.335 -1.321 -13.657 1.00 98.44 95 VAL A C 1
ATOM 787 O O . VAL A 1 95 ? -4.135 -2.079 -14.213 1.00 98.44 95 VAL A O 1
ATOM 790 N N . MET A 1 96 ? -3.514 -0.846 -12.426 1.00 96.94 96 MET A N 1
ATOM 791 C CA . MET A 1 96 ? -4.570 -1.295 -11.522 1.00 96.94 96 MET A CA 1
ATOM 792 C C . MET A 1 96 ? -5.963 -0.878 -11.993 1.00 96.94 96 MET A C 1
ATOM 794 O O . MET A 1 96 ? -6.921 -1.626 -11.825 1.00 96.94 96 MET A O 1
ATOM 798 N N . ASP A 1 97 ? -6.091 0.307 -12.588 1.00 97.12 97 ASP A N 1
ATOM 799 C CA . ASP A 1 97 ? -7.375 0.879 -12.978 1.00 97.12 97 ASP A CA 1
ATOM 800 C C . ASP A 1 97 ? -7.240 1.914 -14.108 1.00 97.12 97 ASP A C 1
ATOM 802 O O . ASP A 1 97 ? -6.156 2.187 -14.632 1.00 97.12 97 ASP A O 1
ATOM 806 N N . ARG A 1 98 ? -8.382 2.487 -14.503 1.00 98.00 98 ARG A N 1
ATOM 807 C CA . ARG A 1 98 ? -8.446 3.531 -15.534 1.00 98.00 98 ARG A CA 1
ATOM 808 C C . ARG A 1 98 ? -7.861 4.864 -15.076 1.00 98.00 98 ARG A C 1
ATOM 810 O O . ARG A 1 98 ? -7.377 5.607 -15.917 1.00 98.00 98 ARG A O 1
ATOM 817 N N . LEU A 1 99 ? -7.866 5.159 -13.775 1.00 97.56 99 LEU A N 1
ATOM 818 C CA . LEU A 1 99 ? -7.275 6.394 -13.262 1.00 97.56 99 LEU A CA 1
ATOM 819 C C . LEU A 1 99 ? -5.760 6.393 -13.502 1.00 97.56 99 LEU A C 1
ATOM 821 O O . LEU A 1 99 ? -5.215 7.365 -14.021 1.00 97.56 99 LEU A O 1
ATOM 825 N N . ALA A 1 100 ? -5.085 5.284 -13.197 1.00 97.94 100 ALA A N 1
ATOM 826 C CA . ALA A 1 100 ? -3.663 5.120 -13.480 1.00 97.94 100 ALA A CA 1
ATOM 827 C C . ALA A 1 100 ? -3.360 5.178 -14.990 1.00 97.94 100 ALA A C 1
ATOM 829 O O . ALA A 1 100 ? -2.381 5.811 -15.390 1.00 97.94 100 ALA A O 1
ATOM 830 N N . GLU A 1 101 ? -4.209 4.580 -15.840 1.00 98.56 101 GLU A N 1
ATOM 831 C CA . GLU A 1 101 ? -4.109 4.721 -17.304 1.00 98.56 101 GLU A CA 1
ATOM 832 C C . GLU A 1 101 ? -4.180 6.198 -17.728 1.00 98.56 101 GLU A C 1
ATOM 834 O O . GLU A 1 101 ? -3.310 6.678 -18.458 1.00 98.56 101 GLU A O 1
ATOM 839 N N . GLU A 1 102 ? -5.186 6.934 -17.253 1.00 98.44 102 GLU A N 1
ATOM 840 C CA . GLU A 1 102 ? -5.399 8.347 -17.580 1.00 98.44 102 GLU A CA 1
ATOM 841 C C . GLU A 1 102 ? -4.234 9.234 -17.125 1.00 98.44 102 GLU A C 1
ATOM 843 O O . GLU A 1 102 ? -3.796 10.109 -17.879 1.00 98.44 102 GLU A O 1
ATOM 848 N N . ILE A 1 103 ? -3.693 8.991 -15.927 1.00 97.88 103 ILE A N 1
ATOM 849 C CA . ILE A 1 103 ? -2.530 9.716 -15.403 1.00 97.88 103 ILE A CA 1
ATOM 850 C C . ILE A 1 103 ? -1.301 9.469 -16.286 1.00 97.88 103 ILE A C 1
ATOM 852 O O . ILE A 1 103 ? -0.675 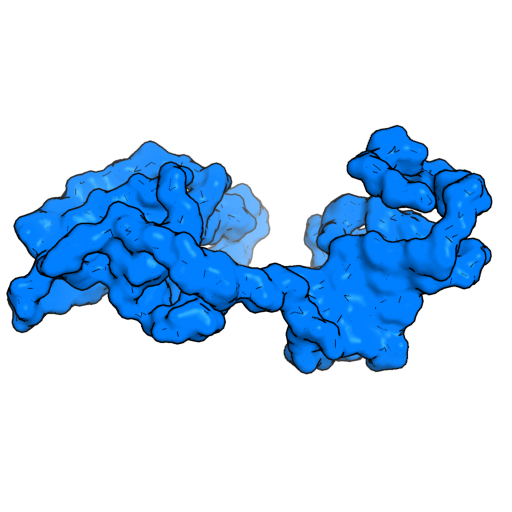10.433 -16.724 1.00 97.88 103 ILE A O 1
ATOM 856 N N . LEU A 1 104 ? -0.979 8.214 -16.617 1.00 98.12 104 LEU A N 1
ATOM 857 C CA . LEU A 1 104 ? 0.175 7.894 -17.470 1.00 98.12 104 LEU A CA 1
ATOM 858 C C . LEU A 1 104 ? 0.044 8.513 -18.870 1.00 98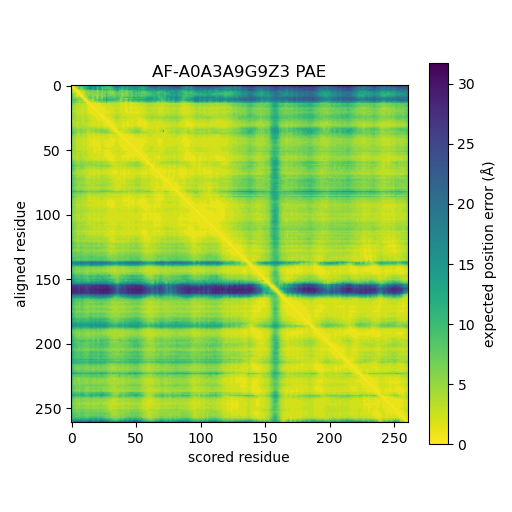.12 104 LEU A C 1
ATOM 860 O O . LEU A 1 104 ? 1.014 9.069 -19.390 1.00 98.12 104 LEU A O 1
ATOM 864 N N . ILE A 1 105 ? -1.156 8.477 -19.463 1.00 98.38 105 ILE A N 1
ATOM 865 C CA . ILE A 1 105 ? -1.428 9.129 -20.754 1.00 98.38 105 ILE A CA 1
ATOM 866 C C . ILE A 1 105 ? -1.212 10.642 -20.647 1.00 98.38 105 ILE A C 1
ATOM 868 O O . ILE A 1 105 ? -0.542 11.231 -21.497 1.00 98.38 105 ILE A O 1
ATOM 872 N N . LYS A 1 106 ? -1.734 11.278 -19.591 1.00 97.31 106 LYS A N 1
ATOM 873 C CA . LYS A 1 106 ? -1.539 12.713 -19.324 1.00 97.31 106 LYS A CA 1
ATOM 874 C C . LYS A 1 106 ? -0.069 13.063 -19.088 1.00 97.31 106 LYS A C 1
ATOM 876 O O . LYS A 1 106 ? 0.357 14.181 -19.384 1.00 97.31 106 LYS A O 1
ATOM 881 N N . GLU A 1 107 ? 0.707 12.134 -18.547 1.00 96.50 107 GLU A N 1
ATOM 882 C CA . GLU A 1 107 ? 2.144 12.295 -18.357 1.00 96.50 107 GLU A CA 1
ATOM 883 C C . GLU A 1 107 ? 2.951 12.136 -19.647 1.00 96.50 107 GLU A C 1
ATOM 885 O O . GLU A 1 107 ? 4.077 12.621 -19.688 1.00 96.50 107 GLU A O 1
ATOM 890 N N . GLY A 1 108 ? 2.364 11.594 -20.718 1.00 96.81 108 GLY A N 1
ATOM 891 C CA . GLY A 1 108 ? 2.972 11.510 -22.050 1.00 96.81 108 GLY A CA 1
ATOM 892 C C . GLY A 1 108 ? 3.266 10.087 -22.524 1.00 96.81 108 GLY A C 1
ATOM 893 O O . GLY A 1 108 ? 3.867 9.916 -23.583 1.00 96.81 108 GLY A O 1
ATOM 894 N N . ILE A 1 109 ? 2.844 9.065 -21.776 1.00 98.00 109 ILE A N 1
ATOM 895 C CA . ILE A 1 109 ? 3.022 7.665 -22.167 1.00 98.00 109 ILE A CA 1
ATOM 896 C C . ILE A 1 109 ? 1.922 7.260 -23.151 1.00 98.00 109 ILE A C 1
ATOM 898 O O . ILE A 1 109 ? 0.735 7.504 -22.942 1.00 98.00 109 ILE A O 1
ATOM 902 N N . GLU A 1 110 ? 2.313 6.611 -24.246 1.00 97.38 110 GLU A N 1
ATOM 903 C CA . GLU A 1 110 ? 1.373 6.175 -25.275 1.00 97.38 110 GLU A CA 1
ATOM 904 C C . GLU A 1 110 ? 0.367 5.150 -24.734 1.00 97.38 110 GLU A C 1
ATOM 906 O O . GLU A 1 110 ? 0.744 4.124 -24.168 1.00 97.38 110 GLU A O 1
ATOM 911 N N . LYS A 1 111 ? -0.926 5.360 -25.015 1.00 97.88 111 LYS A N 1
ATOM 912 C CA . LYS A 1 111 ? -2.004 4.440 -24.612 1.00 97.88 111 LYS A CA 1
ATOM 913 C C . LYS A 1 111 ? -1.762 2.991 -25.048 1.00 97.88 111 LYS A C 1
ATOM 915 O O . LYS A 1 111 ? -2.109 2.060 -24.335 1.00 97.88 111 LYS A O 1
ATOM 920 N N . THR A 1 112 ? -1.146 2.780 -26.210 1.00 97.62 112 THR A N 1
ATOM 921 C CA . THR A 1 112 ? -0.828 1.442 -26.739 1.00 97.62 112 THR A CA 1
ATOM 922 C C . THR A 1 112 ? 0.157 0.667 -25.863 1.00 97.62 112 THR A C 1
ATOM 924 O O . THR A 1 112 ? 0.225 -0.557 -25.980 1.00 97.62 112 THR A O 1
ATOM 927 N N . ARG A 1 113 ? 0.909 1.351 -24.991 1.00 97.75 113 ARG A N 1
ATOM 928 C CA . ARG A 1 113 ? 1.815 0.751 -24.007 1.00 97.75 113 ARG A CA 1
ATOM 929 C C . ARG A 1 113 ? 1.105 0.353 -22.722 1.00 97.75 113 ARG A C 1
ATOM 931 O O . ARG A 1 113 ? 1.694 -0.392 -21.954 1.00 97.75 113 ARG A O 1
ATOM 938 N N . ILE A 1 114 ? -0.126 0.789 -22.483 1.00 98.69 114 ILE A N 1
ATOM 939 C CA . ILE A 1 114 ? -0.810 0.618 -21.200 1.00 98.69 114 ILE A CA 1
ATOM 940 C C . ILE A 1 114 ? -1.908 -0.443 -21.336 1.00 98.69 114 ILE A C 1
ATOM 942 O O . ILE A 1 114 ? -2.593 -0.530 -22.356 1.00 98.69 114 ILE A O 1
ATOM 946 N N . ALA A 1 115 ? -2.059 -1.279 -20.315 1.00 98.44 115 ALA A N 1
ATOM 947 C CA . ALA A 1 115 ? -3.138 -2.248 -20.195 1.00 98.44 115 ALA A CA 1
ATOM 948 C C . ALA A 1 115 ? -3.706 -2.203 -18.775 1.00 98.44 115 ALA A C 1
ATOM 950 O O . ALA A 1 115 ? -2.962 -2.351 -17.811 1.00 98.44 115 ALA A O 1
ATOM 951 N N . VAL A 1 116 ? -5.020 -2.025 -18.638 1.00 98.38 116 VAL A N 1
ATOM 952 C CA . VAL A 1 116 ? -5.695 -2.112 -17.336 1.00 98.38 116 VAL A CA 1
ATOM 953 C C . VAL A 1 116 ? -5.901 -3.586 -16.995 1.00 98.38 116 VAL A C 1
ATOM 955 O O . VAL A 1 116 ? -6.670 -4.270 -17.671 1.00 98.38 116 VAL A O 1
ATOM 958 N N . THR A 1 117 ? -5.200 -4.076 -15.975 1.00 97.44 117 THR A N 1
ATOM 959 C CA . THR A 1 117 ? -5.196 -5.496 -15.576 1.00 97.44 117 THR A CA 1
ATOM 960 C C . THR A 1 117 ? -5.776 -5.747 -14.190 1.00 97.44 117 THR A C 1
ATOM 962 O O . THR A 1 117 ? -6.016 -6.900 -13.855 1.00 97.44 117 THR A O 1
ATOM 965 N N . GLY A 1 118 ? -6.012 -4.700 -13.396 1.00 95.94 118 GLY A N 1
ATOM 966 C CA . GLY A 1 118 ? -6.342 -4.851 -11.979 1.00 95.94 118 GLY A CA 1
ATOM 967 C C . GLY A 1 118 ? -5.094 -4.866 -11.097 1.00 95.94 118 GLY A C 1
ATOM 968 O O . GLY A 1 118 ? -3.966 -4.868 -11.591 1.00 95.94 118 GLY A O 1
ATOM 969 N N . GLN A 1 119 ? -5.317 -4.832 -9.785 1.00 94.88 119 GLN A N 1
ATOM 970 C CA . GLN A 1 119 ? -4.286 -4.875 -8.751 1.00 94.88 119 GLN A CA 1
ATOM 971 C C . GLN A 1 119 ? -4.067 -6.334 -8.314 1.00 94.88 119 GLN A C 1
ATOM 973 O O . GLN A 1 119 ? -4.955 -6.876 -7.654 1.00 94.88 119 GLN A O 1
ATOM 978 N N . PRO A 1 120 ? -2.915 -6.968 -8.613 1.00 92.88 120 PRO A N 1
ATOM 979 C CA . PRO A 1 120 ? -2.709 -8.391 -8.321 1.00 92.88 120 PRO A CA 1
ATOM 980 C C . PRO A 1 120 ? -2.880 -8.766 -6.848 1.00 92.88 120 PRO A C 1
ATOM 982 O O . PRO A 1 120 ? -3.334 -9.863 -6.539 1.00 92.88 120 PRO A O 1
ATOM 985 N N . HIS A 1 121 ? -2.552 -7.854 -5.926 1.00 92.31 121 HIS A N 1
ATOM 986 C CA . HIS A 1 121 ? -2.759 -8.083 -4.493 1.00 92.31 121 HIS A CA 1
ATOM 987 C C . HIS A 1 121 ? -4.230 -8.391 -4.163 1.00 92.31 121 HIS A C 1
ATOM 989 O O . HIS A 1 121 ? -4.528 -9.297 -3.381 1.00 92.31 121 HIS A O 1
ATOM 995 N N . PHE A 1 122 ? -5.164 -7.692 -4.815 1.00 94.38 122 PHE A N 1
ATOM 996 C CA . PHE A 1 122 ? -6.594 -7.763 -4.509 1.00 94.38 122 PHE A CA 1
ATOM 997 C C . PHE A 1 122 ? -7.245 -9.096 -4.872 1.00 94.38 122 PHE A C 1
ATOM 999 O O . PHE A 1 122 ? -8.256 -9.440 -4.259 1.00 94.38 122 PHE A O 1
ATOM 1006 N N . ASP A 1 123 ? -6.636 -9.886 -5.759 1.00 92.19 123 ASP A N 1
ATOM 1007 C CA . ASP A 1 123 ? -7.140 -11.211 -6.143 1.00 92.19 123 ASP A CA 1
ATOM 1008 C C . ASP A 1 123 ? -7.228 -12.172 -4.946 1.00 92.19 123 ASP A C 1
ATOM 1010 O O . ASP A 1 123 ? -8.064 -13.073 -4.923 1.00 92.19 123 ASP A O 1
ATOM 1014 N N . THR A 1 124 ? -6.390 -11.972 -3.923 1.00 94.44 124 THR A N 1
ATOM 1015 C CA . THR A 1 124 ? -6.281 -12.888 -2.772 1.00 94.44 124 THR A CA 1
ATOM 1016 C C . THR A 1 124 ? -6.870 -12.334 -1.474 1.00 94.44 124 THR A C 1
ATOM 1018 O O . THR A 1 124 ? -7.054 -13.082 -0.510 1.00 94.44 124 THR A O 1
ATOM 1021 N N . VAL A 1 125 ? -7.198 -11.038 -1.437 1.00 96.19 125 VAL A N 1
ATOM 1022 C CA . VAL A 1 125 ? -7.625 -10.312 -0.226 1.00 96.19 125 VAL A CA 1
ATOM 1023 C C . VAL A 1 125 ? -8.871 -10.942 0.393 1.00 96.19 125 VAL A C 1
ATOM 1025 O O . VAL A 1 125 ? -8.865 -11.305 1.569 1.00 96.19 125 VAL A O 1
ATOM 1028 N N . PHE A 1 126 ? -9.931 -11.129 -0.398 1.00 95.25 126 PHE A N 1
ATOM 1029 C CA . PHE A 1 126 ? -11.204 -11.632 0.122 1.00 95.25 126 PHE A CA 1
ATOM 1030 C C . PHE A 1 126 ? -11.100 -13.079 0.623 1.00 95.25 126 PHE A C 1
ATOM 1032 O O . PHE A 1 126 ? -11.615 -13.408 1.693 1.00 95.25 126 PHE A O 1
ATOM 1039 N N . GLU A 1 127 ? -10.389 -13.945 -0.103 1.00 95.56 127 GLU A N 1
ATOM 1040 C CA . GLU A 1 127 ? -10.181 -15.335 0.313 1.00 95.56 127 GLU A CA 1
ATOM 1041 C C . GLU A 1 127 ? -9.349 -15.437 1.595 1.00 95.56 127 GLU A C 1
ATOM 1043 O O . GLU A 1 127 ? -9.637 -16.266 2.463 1.00 95.56 127 GLU A O 1
ATOM 1048 N N . THR A 1 128 ? -8.325 -14.592 1.730 1.00 96.00 128 THR A N 1
ATOM 1049 C CA . THR A 1 128 ? -7.481 -14.541 2.931 1.00 96.00 128 THR A CA 1
ATOM 1050 C C . THR A 1 128 ? -8.293 -14.046 4.126 1.00 96.00 128 THR A C 1
ATOM 1052 O O . THR A 1 128 ? -8.292 -14.680 5.180 1.00 96.00 128 THR A O 1
ATOM 1055 N N . TYR A 1 129 ? -9.099 -13.001 3.932 1.00 97.06 129 TYR A N 1
ATOM 1056 C CA . TYR A 1 129 ? -10.043 -12.503 4.932 1.00 97.06 129 TYR A CA 1
ATOM 1057 C C . TYR A 1 129 ? -11.071 -13.550 5.382 1.00 97.06 129 TYR A C 1
ATOM 1059 O O . TYR A 1 129 ? -11.433 -13.617 6.562 1.00 97.06 129 TYR A O 1
ATOM 1067 N N . GLN A 1 130 ? -11.574 -14.380 4.466 1.00 96.50 130 GLN A N 1
ATOM 1068 C CA . GLN A 1 130 ? -12.519 -15.442 4.813 1.00 96.50 130 GLN A CA 1
ATOM 1069 C C . GLN A 1 130 ? -11.898 -16.502 5.725 1.00 96.50 130 GLN A C 1
ATOM 1071 O O . GLN A 1 130 ? -12.588 -16.976 6.626 1.00 96.50 130 GLN A O 1
ATOM 1076 N N . LYS A 1 131 ? -10.620 -16.831 5.510 1.00 96.81 131 LYS A N 1
ATOM 1077 C CA . LYS A 1 131 ? -9.864 -17.834 6.278 1.00 96.81 131 LYS A CA 1
ATOM 1078 C C . LYS A 1 131 ? -9.304 -17.299 7.601 1.00 96.81 131 LYS A C 1
ATOM 1080 O O . LYS A 1 131 ? -8.856 -18.095 8.419 1.00 96.81 131 LYS A O 1
ATOM 1085 N N . ALA A 1 132 ? -9.290 -15.981 7.795 1.00 96.12 132 ALA A N 1
ATOM 1086 C CA . ALA A 1 132 ? -8.771 -15.355 9.003 1.00 96.12 132 ALA A CA 1
ATOM 1087 C C . ALA A 1 132 ? -9.729 -15.497 10.197 1.00 96.12 132 ALA A C 1
ATOM 1089 O O . ALA A 1 132 ? -10.952 -15.374 10.062 1.00 96.12 132 ALA A O 1
ATOM 1090 N N . GLU A 1 133 ? -9.143 -15.674 11.379 1.00 96.06 133 GLU A N 1
ATOM 1091 C CA . GLU A 1 133 ? -9.841 -15.736 12.664 1.00 96.06 133 GLU A CA 1
ATOM 1092 C C . GLU A 1 133 ? -9.787 -14.380 13.373 1.00 96.06 133 GLU A C 1
ATOM 1094 O O . GLU A 1 133 ? -8.801 -13.657 13.278 1.00 96.06 133 GLU A O 1
ATOM 1099 N N . ALA A 1 134 ? -10.838 -14.008 14.103 1.00 96.25 134 ALA A N 1
ATOM 1100 C CA . ALA A 1 134 ? -10.886 -12.709 14.772 1.00 96.25 134 ALA A CA 1
ATOM 1101 C C . ALA A 1 134 ? -9.898 -12.627 15.956 1.00 96.25 134 ALA A C 1
ATOM 1103 O O . ALA A 1 134 ? -10.045 -13.348 16.941 1.00 96.25 134 ALA A O 1
ATOM 1104 N N . SER A 1 135 ? -8.939 -11.696 15.899 1.00 96.12 135 SER A N 1
ATOM 1105 C CA . SER A 1 135 ? -7.983 -11.426 16.993 1.00 96.12 135 SER A CA 1
ATOM 1106 C C . SER A 1 135 ? -8.596 -10.723 18.209 1.00 96.12 135 SER A C 1
ATOM 1108 O O . SER A 1 135 ? -8.065 -10.826 19.314 1.00 96.12 135 SER A O 1
ATOM 1110 N N . TYR A 1 136 ? -9.695 -9.987 18.029 1.00 94.38 136 TYR A N 1
ATOM 1111 C CA . TYR A 1 136 ? -10.290 -9.149 19.073 1.00 94.38 136 TYR A CA 1
ATOM 1112 C C . TYR A 1 136 ? -11.796 -9.395 19.238 1.00 94.38 136 TYR A C 1
ATOM 1114 O O . TYR A 1 136 ? -12.587 -8.471 19.051 1.00 94.38 136 TYR A O 1
ATOM 1122 N N . PRO A 1 137 ? -12.223 -10.607 19.631 1.00 86.88 137 PRO A N 1
ATOM 1123 C CA . PRO A 1 137 ? -13.630 -10.875 19.908 1.00 86.88 137 PRO A CA 1
ATOM 1124 C C . PRO A 1 137 ? -14.124 -10.121 21.162 1.00 86.88 137 PRO A C 1
ATOM 1126 O O . PRO A 1 137 ? -13.330 -9.659 21.998 1.00 86.88 137 PRO A O 1
ATOM 1129 N N . GLY A 1 138 ? -15.447 -10.018 21.304 1.00 83.56 138 GLY A N 1
ATOM 1130 C CA . GLY A 1 138 ? -16.131 -9.519 22.503 1.00 83.56 138 GLY A CA 1
ATOM 1131 C C . GLY A 1 138 ? -17.175 -8.433 22.231 1.00 83.56 138 GLY A C 1
ATOM 1132 O O . GLY A 1 138 ? -17.258 -7.898 21.131 1.00 83.56 138 GLY A O 1
ATOM 1133 N N . ASP A 1 139 ? -17.940 -8.092 23.269 1.00 84.62 139 ASP A N 1
ATOM 1134 C CA . ASP A 1 139 ? -19.065 -7.147 23.205 1.00 84.62 139 ASP A CA 1
ATOM 1135 C C . ASP A 1 139 ? -18.612 -5.685 23.383 1.00 84.62 139 ASP A C 1
ATOM 1137 O O . ASP A 1 139 ? -19.035 -4.975 24.298 1.00 84.62 139 ASP A O 1
ATOM 1141 N N . CYS A 1 140 ? -17.709 -5.221 22.524 1.00 93.31 140 CYS A N 1
ATOM 1142 C CA . CYS A 1 140 ? -17.343 -3.807 22.433 1.00 93.31 140 CYS A CA 1
ATOM 1143 C C . CYS A 1 140 ? -17.197 -3.384 20.975 1.00 93.31 140 CYS A C 1
ATOM 1145 O O . CYS A 1 140 ? -16.918 -4.214 20.116 1.00 93.31 140 CYS A O 1
ATOM 1147 N N . LEU A 1 141 ? -17.337 -2.085 20.717 1.00 96.00 141 LEU A N 1
ATOM 1148 C CA . LEU A 1 141 ? -17.132 -1.531 19.386 1.00 96.00 141 LEU A CA 1
ATOM 1149 C C . LEU A 1 141 ? -15.629 -1.456 19.085 1.00 96.00 141 LEU A C 1
ATOM 1151 O O . LEU A 1 141 ? -14.910 -0.678 19.717 1.00 96.00 141 LEU A O 1
ATOM 1155 N N . ASN A 1 142 ? -15.159 -2.253 18.133 1.00 97.62 142 ASN A N 1
ATOM 1156 C CA . ASN A 1 142 ? -13.768 -2.302 17.706 1.00 97.62 142 ASN A CA 1
ATOM 1157 C C . ASN A 1 142 ? -13.515 -1.288 16.583 1.00 97.62 142 ASN A C 1
ATOM 1159 O O . ASN A 1 142 ? -13.919 -1.487 15.434 1.00 97.62 142 ASN A O 1
ATOM 1163 N N . ILE A 1 143 ? -12.794 -0.220 16.916 1.00 98.12 143 ILE A N 1
ATOM 1164 C CA . ILE A 1 143 ? -12.337 0.803 15.974 1.00 98.12 143 ILE A CA 1
ATOM 1165 C C . ILE A 1 143 ? -10.877 0.517 15.645 1.00 98.12 143 ILE A C 1
ATOM 1167 O O . ILE A 1 143 ? -10.010 0.691 16.500 1.00 98.12 143 ILE A O 1
ATOM 1171 N N . VAL A 1 144 ? -10.575 0.076 14.428 1.00 98.25 144 VAL A N 1
ATOM 1172 C CA . VAL A 1 144 ? -9.177 -0.097 14.010 1.00 98.25 144 VAL A CA 1
ATOM 1173 C C . VAL A 1 144 ? -8.675 1.226 13.456 1.00 98.25 144 VAL A C 1
ATOM 1175 O O . VAL A 1 144 ? -9.275 1.744 12.528 1.00 98.25 144 VAL A O 1
ATOM 1178 N N . PHE A 1 145 ? -7.588 1.767 13.998 1.00 98.12 145 PHE A N 1
ATOM 1179 C CA . PHE A 1 145 ? -6.910 2.942 13.456 1.00 98.12 145 PHE A CA 1
ATOM 1180 C C . PHE A 1 145 ? -5.573 2.525 12.847 1.00 98.12 145 PHE A C 1
ATOM 1182 O O . PHE A 1 145 ? -4.706 2.017 13.559 1.00 98.12 145 PHE A O 1
ATOM 1189 N N . VAL A 1 146 ? -5.402 2.729 11.543 1.00 97.12 146 VAL A N 1
ATOM 1190 C CA . VAL A 1 146 ? -4.139 2.468 10.845 1.00 97.12 146 VAL A CA 1
ATOM 1191 C C . VAL A 1 146 ? -3.399 3.774 10.637 1.00 97.12 146 VAL A C 1
ATOM 1193 O O . VAL A 1 146 ? -3.910 4.692 9.999 1.00 97.12 146 VAL A O 1
ATOM 1196 N N . SER A 1 147 ? -2.200 3.835 11.204 1.00 95.19 147 SER A N 1
ATOM 1197 C CA . SER A 1 147 ? -1.349 5.014 11.171 1.00 95.19 147 SER A CA 1
ATOM 1198 C C . SER A 1 147 ? -0.407 5.015 9.965 1.00 95.19 147 SER A C 1
ATOM 1200 O O . SER A 1 147 ? -0.022 3.958 9.456 1.00 95.19 147 SER A O 1
ATOM 1202 N N . GLU A 1 148 ? -0.001 6.214 9.557 1.00 91.19 148 GLU A N 1
ATOM 1203 C CA . GLU A 1 148 ? 1.001 6.490 8.529 1.00 91.19 148 GLU A CA 1
ATOM 1204 C C . GLU A 1 148 ? 2.014 7.504 9.070 1.00 91.19 148 GLU A C 1
ATOM 1206 O O . GLU A 1 148 ? 1.630 8.415 9.788 1.00 91.19 148 GLU A O 1
ATOM 1211 N N . PRO A 1 149 ? 3.311 7.398 8.762 1.00 89.25 149 PRO A N 1
ATOM 1212 C CA . PRO A 1 149 ? 4.335 8.249 9.367 1.00 89.25 149 PRO A CA 1
ATOM 1213 C C . PRO A 1 149 ? 4.449 9.603 8.639 1.00 89.25 149 PRO A C 1
ATOM 1215 O O . PRO A 1 149 ? 5.519 9.948 8.132 1.00 89.25 149 PRO A O 1
ATOM 1218 N N . ILE A 1 150 ? 3.357 10.372 8.581 1.00 87.19 150 ILE A N 1
ATOM 1219 C CA . ILE A 1 150 ? 3.277 11.649 7.850 1.00 87.19 150 ILE A CA 1
ATOM 1220 C C . ILE A 1 150 ? 4.325 12.635 8.379 1.00 87.19 150 ILE A C 1
ATOM 1222 O O . ILE A 1 150 ? 5.052 13.229 7.581 1.00 87.19 150 ILE A O 1
ATOM 1226 N N . LEU A 1 151 ? 4.482 12.749 9.705 1.00 83.69 151 LEU A N 1
ATOM 1227 C CA . LEU A 1 151 ? 5.520 13.606 10.301 1.00 83.69 151 LEU A CA 1
ATOM 1228 C C . LEU A 1 151 ? 6.931 13.240 9.825 1.00 83.69 151 LEU A C 1
ATOM 1230 O O . LEU A 1 151 ? 7.746 14.115 9.541 1.00 83.69 151 LEU A O 1
ATOM 1234 N N . GLN A 1 152 ? 7.236 11.944 9.742 1.00 80.69 152 GLN A N 1
ATOM 1235 C CA . GLN A 1 152 ? 8.568 11.490 9.338 1.00 80.69 152 GLN A CA 1
ATOM 1236 C C . GLN A 1 152 ? 8.814 11.710 7.843 1.00 80.69 152 GLN A C 1
ATOM 1238 O O . GLN A 1 152 ? 9.934 12.033 7.453 1.00 80.69 152 GLN A O 1
ATOM 1243 N N . ASP A 1 153 ? 7.785 11.527 7.014 1.00 74.44 153 ASP A N 1
ATOM 1244 C CA . ASP A 1 153 ? 7.902 11.633 5.559 1.00 74.44 153 ASP A CA 1
ATOM 1245 C C . ASP A 1 153 ? 7.932 13.088 5.071 1.00 74.44 153 ASP A C 1
ATOM 1247 O O . ASP A 1 153 ? 8.632 13.397 4.101 1.00 74.44 153 ASP A O 1
ATOM 1251 N N . TYR A 1 154 ? 7.201 13.981 5.744 1.00 67.50 154 TYR A N 1
ATOM 1252 C CA . TYR A 1 154 ? 6.928 15.327 5.238 1.00 67.50 154 TYR A CA 1
ATOM 1253 C C . TYR A 1 154 ? 7.427 16.457 6.151 1.00 67.50 154 TYR A C 1
ATOM 1255 O O . TYR A 1 154 ? 7.970 17.424 5.625 1.00 67.50 154 TYR A O 1
ATOM 1263 N N . ASP A 1 155 ? 7.362 16.336 7.481 1.00 57.09 155 ASP A N 1
ATOM 1264 C CA . ASP A 1 155 ? 7.825 17.405 8.394 1.00 57.09 155 ASP A CA 1
ATOM 1265 C C . ASP A 1 155 ? 9.336 17.338 8.705 1.00 57.09 155 ASP A C 1
ATOM 1267 O O . ASP A 1 155 ? 9.916 18.307 9.192 1.00 57.09 155 ASP A O 1
ATOM 1271 N N . GLY A 1 156 ? 10.006 16.215 8.415 1.00 49.56 156 GLY A N 1
ATOM 1272 C CA . GLY A 1 156 ? 11.443 16.018 8.669 1.00 49.56 156 GLY A CA 1
ATOM 1273 C C . GLY A 1 156 ? 12.395 16.465 7.550 1.00 49.56 156 GLY A C 1
ATOM 1274 O O . GLY A 1 156 ? 13.611 16.388 7.724 1.00 49.56 156 GLY A O 1
ATOM 1275 N N . ASN A 1 157 ? 11.873 16.902 6.402 1.00 47.22 157 ASN A N 1
ATOM 1276 C CA . ASN A 1 157 ? 12.675 17.396 5.285 1.00 47.22 157 ASN A CA 1
ATOM 1277 C C . ASN A 1 157 ? 12.581 18.926 5.249 1.00 47.22 157 ASN A C 1
ATOM 1279 O O . ASN A 1 157 ? 11.485 19.446 5.087 1.00 47.22 157 ASN A O 1
ATOM 1283 N N . ASP A 1 158 ? 13.720 19.624 5.344 1.00 43.53 158 ASP A N 1
ATOM 1284 C CA . ASP A 1 158 ? 13.920 21.092 5.259 1.00 43.53 158 ASP A CA 1
ATO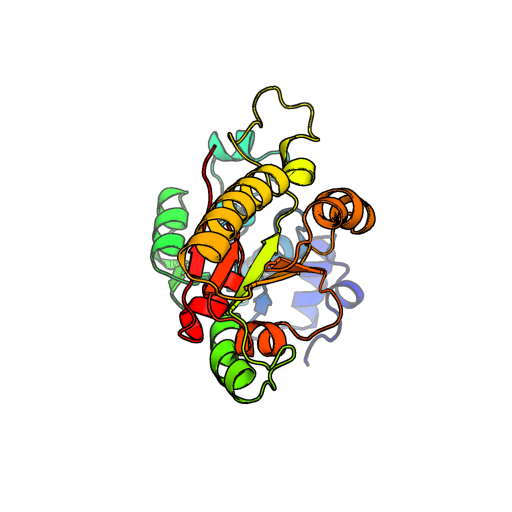M 1285 C C . ASP A 1 158 ? 13.418 21.753 3.942 1.00 43.53 158 ASP A C 1
ATOM 1287 O O . ASP A 1 158 ? 13.943 22.769 3.483 1.00 43.53 158 ASP A O 1
ATOM 1291 N N . MET A 1 159 ? 12.414 21.194 3.266 1.00 48.16 159 MET A N 1
ATOM 1292 C CA . MET A 1 159 ? 11.670 21.905 2.239 1.00 48.16 159 MET A CA 1
ATOM 1293 C C . MET A 1 159 ? 10.594 22.735 2.935 1.00 48.16 159 MET A C 1
ATOM 1295 O O . MET A 1 159 ? 9.655 22.190 3.495 1.00 48.16 159 MET A O 1
ATOM 1299 N N . GLU A 1 160 ? 10.739 24.058 2.865 1.00 46.41 160 GLU A N 1
ATOM 1300 C CA . GLU A 1 160 ? 9.906 25.141 3.428 1.00 46.41 160 GLU A CA 1
ATOM 1301 C C . GLU A 1 160 ? 8.363 25.047 3.236 1.00 46.41 160 GLU A C 1
ATOM 1303 O O . GLU A 1 160 ? 7.668 26.018 3.514 1.00 46.41 160 GLU A O 1
ATOM 1308 N N . ASN A 1 161 ? 7.787 23.935 2.759 1.00 50.06 161 ASN A N 1
ATOM 1309 C CA . ASN A 1 161 ? 6.392 23.831 2.315 1.00 50.06 161 ASN A CA 1
ATOM 1310 C C . ASN A 1 161 ? 5.671 22.490 2.586 1.00 50.06 161 ASN A C 1
ATOM 1312 O O . ASN A 1 161 ? 4.650 22.235 1.950 1.00 50.06 161 ASN A O 1
ATOM 1316 N N . SER A 1 162 ? 6.130 21.617 3.484 1.00 58.19 162 SER A N 1
ATOM 1317 C CA . SER A 1 162 ? 5.506 20.288 3.664 1.00 58.19 162 SER A CA 1
ATOM 1318 C C . SER A 1 162 ? 4.579 20.136 4.880 1.00 58.19 162 SER A C 1
ATOM 1320 O O . SER A 1 162 ? 4.366 19.023 5.345 1.00 58.19 162 SER A O 1
ATOM 1322 N N . TYR A 1 163 ? 3.925 21.215 5.329 1.00 66.25 163 TYR A N 1
ATOM 1323 C CA . TYR A 1 163 ? 2.800 21.099 6.266 1.00 66.25 163 TYR A CA 1
ATOM 1324 C C . TYR A 1 163 ? 1.514 20.722 5.516 1.00 66.25 163 TYR A C 1
ATOM 1326 O O . TYR A 1 163 ? 0.951 21.532 4.778 1.00 66.25 163 TYR A O 1
ATOM 1334 N N . TRP A 1 164 ? 1.031 19.495 5.717 1.00 72.50 164 TRP A N 1
ATOM 1335 C CA . TRP A 1 164 ? -0.178 18.967 5.064 1.00 72.50 164 TRP A CA 1
ATOM 1336 C C . TRP A 1 164 ? -1.495 19.453 5.693 1.00 72.50 164 TRP A C 1
ATOM 1338 O O . TRP A 1 164 ? -2.571 19.083 5.231 1.00 72.50 164 TRP A O 1
ATOM 1348 N N . GLY A 1 165 ? -1.434 20.261 6.755 1.00 84.94 165 GLY A N 1
ATOM 1349 C CA . GLY A 1 165 ? -2.601 20.587 7.580 1.00 84.94 165 GLY A CA 1
ATOM 1350 C C . GLY A 1 165 ? -2.817 19.588 8.716 1.00 84.94 165 GLY A C 1
ATOM 1351 O O . GLY A 1 165 ? -3.327 19.957 9.767 1.00 84.94 165 GLY A O 1
ATOM 1352 N N . TYR A 1 166 ? -2.385 18.340 8.537 1.00 89.38 166 TYR A N 1
ATOM 1353 C CA . TYR A 1 166 ? -2.586 17.260 9.493 1.00 89.38 166 TYR A CA 1
ATOM 1354 C C . TYR A 1 166 ? -1.406 16.290 9.521 1.00 89.38 166 TYR A C 1
ATOM 1356 O O . TYR A 1 166 ? -0.562 16.256 8.628 1.00 89.38 166 TYR A O 1
ATOM 1364 N N . ASN A 1 167 ? -1.382 15.477 10.569 1.00 9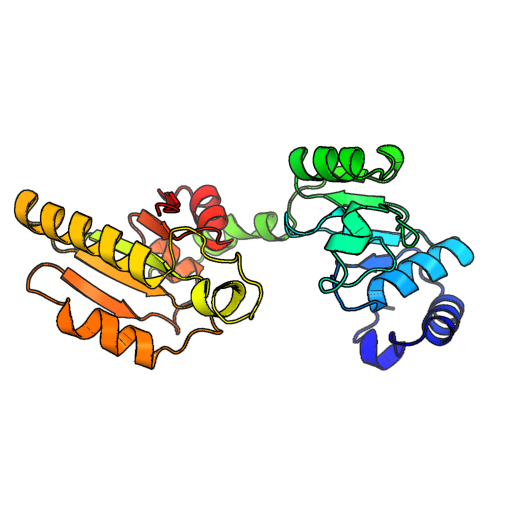1.44 167 ASN A N 1
ATOM 1365 C CA . ASN A 1 167 ? -0.494 14.335 10.736 1.00 91.44 167 ASN A CA 1
ATOM 1366 C C . ASN A 1 167 ? -1.183 13.196 11.497 1.00 91.44 167 ASN A C 1
ATOM 1368 O O . ASN A 1 167 ? -2.265 13.370 12.068 1.00 91.44 167 ASN A O 1
ATOM 1372 N N . GLU A 1 168 ? -0.524 12.048 11.582 1.00 92.94 168 GLU A N 1
ATOM 1373 C CA . GLU A 1 168 ? -1.081 10.842 12.183 1.00 92.94 168 GLU A CA 1
ATOM 1374 C C . GLU A 1 168 ? -1.514 10.999 13.643 1.00 92.94 168 GLU A C 1
ATOM 1376 O O . GLU A 1 168 ? -2.503 10.393 14.061 1.00 92.94 168 GLU A O 1
ATOM 1381 N N . LYS A 1 169 ? -0.836 11.855 14.419 1.00 93.25 169 LYS A N 1
ATOM 1382 C CA . LYS A 1 169 ? -1.213 12.134 15.811 1.00 93.25 169 LYS A CA 1
ATOM 1383 C C . LYS A 1 169 ? -2.449 13.017 15.875 1.00 93.25 169 LYS A C 1
ATOM 1385 O O . LYS A 1 169 ? -3.378 12.702 16.611 1.00 93.25 169 LYS A O 1
ATOM 1390 N N . SER A 1 170 ? -2.480 14.099 15.099 1.00 93.38 170 SER A N 1
ATOM 1391 C CA . SER A 1 170 ? -3.623 15.021 15.058 1.00 93.38 170 SER A CA 1
ATOM 1392 C C . SER A 1 170 ? -4.908 14.311 14.621 1.00 93.38 170 SER A C 1
ATOM 1394 O O . SER A 1 170 ? -5.936 14.444 15.283 1.00 93.38 170 SER A O 1
ATOM 1396 N N . ILE A 1 171 ? -4.830 13.462 13.591 1.00 95.00 171 ILE A N 1
ATOM 1397 C CA . ILE A 1 171 ? -5.959 12.656 13.124 1.00 95.00 171 ILE A CA 1
ATOM 1398 C C . ILE A 1 171 ? -6.413 11.675 14.206 1.00 95.00 171 ILE A C 1
ATOM 1400 O O . ILE A 1 171 ? -7.612 11.567 14.476 1.00 95.00 171 ILE A O 1
ATOM 1404 N N . PHE A 1 172 ? -5.472 10.995 14.867 1.00 96.44 172 PHE A N 1
ATOM 1405 C CA . PHE A 1 172 ? -5.801 10.104 15.974 1.00 96.44 172 PHE A CA 1
ATOM 1406 C C . PHE A 1 172 ? -6.519 10.839 17.115 1.00 96.44 172 PHE A C 1
ATOM 1408 O O . PHE A 1 172 ? -7.528 10.340 17.614 1.00 96.44 172 PHE A O 1
ATOM 1415 N N . PHE A 1 173 ? -6.054 12.031 17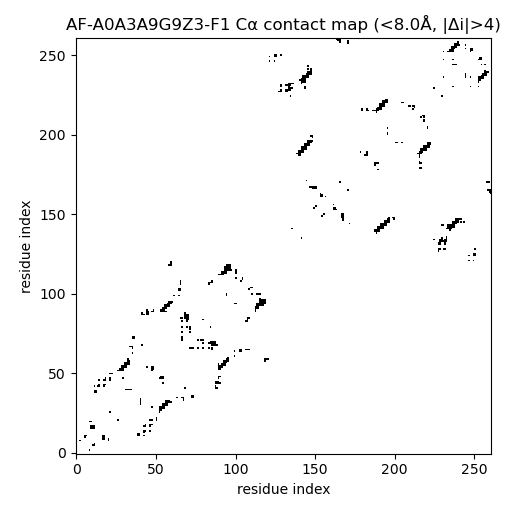.504 1.00 95.50 173 PHE A N 1
ATOM 1416 C CA . PHE A 1 173 ? -6.697 12.831 18.550 1.00 95.50 173 PHE A CA 1
ATOM 1417 C C . PHE A 1 173 ? -8.111 13.269 18.159 1.00 95.50 173 PHE A C 1
ATOM 1419 O O . PHE A 1 173 ? -9.035 13.097 18.954 1.00 95.50 173 PHE A O 1
ATOM 1426 N N . HIS A 1 174 ? -8.315 13.751 16.930 1.00 94.75 174 HIS A N 1
ATOM 1427 C CA . HIS A 1 174 ? -9.650 14.109 16.445 1.00 94.75 174 HIS A CA 1
ATOM 1428 C C . HIS A 1 174 ? -10.608 12.914 16.458 1.00 94.75 174 HIS A C 1
ATOM 1430 O O . HIS A 1 174 ? -11.740 13.029 16.935 1.00 94.75 174 HIS A O 1
ATOM 1436 N N . LEU A 1 175 ? -10.146 11.749 15.995 1.00 96.25 175 LEU A N 1
ATOM 1437 C CA . LEU A 1 175 ? -10.922 10.515 16.066 1.00 96.25 175 LEU A CA 1
ATOM 1438 C C . LEU A 1 175 ? -11.249 10.154 17.522 1.00 96.25 175 LEU A C 1
ATOM 1440 O O . LEU A 1 175 ? -12.406 9.876 17.842 1.00 96.25 175 LEU A O 1
ATOM 1444 N N . TYR A 1 176 ? -10.253 10.180 18.407 1.00 97.00 176 TYR A N 1
ATOM 1445 C CA . TYR A 1 176 ? -10.425 9.859 19.819 1.00 97.00 176 TYR A CA 1
ATOM 1446 C C . TYR A 1 176 ? -11.456 10.774 20.499 1.00 97.00 176 TYR A C 1
ATOM 1448 O O . TYR A 1 176 ? -12.343 10.271 21.189 1.00 97.00 176 TYR A O 1
ATOM 1456 N N . ASP A 1 177 ? -11.412 12.087 20.269 1.00 95.31 177 ASP A N 1
ATOM 1457 C CA . ASP A 1 177 ? -12.358 13.039 20.868 1.00 95.31 177 ASP A CA 1
ATOM 1458 C C . ASP A 1 177 ? -13.806 12.799 20.411 1.00 95.31 177 ASP A C 1
ATOM 1460 O O . ASP A 1 177 ? -14.748 12.855 21.219 1.00 95.31 177 ASP A O 1
ATOM 1464 N N . CYS A 1 178 ? -13.999 12.455 19.134 1.00 95.12 178 CYS A N 1
ATOM 1465 C CA . CYS A 1 178 ? -15.304 12.040 18.623 1.00 95.12 178 CYS A CA 1
ATOM 1466 C C . CYS A 1 178 ? -15.782 10.740 19.285 1.00 95.12 178 CYS A C 1
ATOM 1468 O O . CYS A 1 178 ? -16.934 10.655 19.724 1.00 95.12 178 CYS A O 1
ATOM 1470 N N . LEU A 1 179 ? -14.905 9.739 19.405 1.00 96.00 179 LEU A N 1
ATOM 1471 C CA . LEU A 1 179 ? -15.232 8.455 20.030 1.00 96.00 179 LEU A CA 1
ATOM 1472 C C . LEU A 1 179 ? -15.532 8.605 21.523 1.00 96.00 179 LEU A C 1
ATOM 1474 O O . LEU A 1 179 ? -16.469 7.981 22.013 1.00 96.00 179 LEU A O 1
ATOM 1478 N N . LYS A 1 180 ? -14.801 9.465 22.235 1.00 95.50 180 LYS A N 1
ATOM 1479 C CA . LYS A 1 180 ? -15.046 9.804 23.643 1.00 95.50 180 LYS A CA 1
ATOM 1480 C C . LYS A 1 180 ? -16.435 10.392 23.837 1.00 95.50 180 LYS A C 1
ATOM 1482 O O . LYS A 1 180 ? -17.193 9.924 24.685 1.00 95.50 180 LYS A O 1
ATOM 1487 N N . THR A 1 181 ? -16.793 11.373 23.016 1.00 94.06 181 THR A N 1
ATOM 1488 C CA . THR A 1 181 ? -18.139 11.961 23.015 1.00 94.06 181 THR A CA 1
ATOM 1489 C C . THR A 1 181 ? -19.204 10.894 22.728 1.00 94.06 181 THR A C 1
ATOM 1491 O O . THR A 1 181 ? -20.198 10.781 23.448 1.00 94.06 181 THR A O 1
ATOM 1494 N N . MET A 1 182 ? -18.976 10.037 21.730 1.00 93.75 182 MET A N 1
ATOM 1495 C CA . MET A 1 182 ? -19.895 8.952 21.374 1.00 93.75 182 MET A CA 1
ATOM 1496 C C . MET A 1 182 ? -20.054 7.910 22.490 1.00 93.75 182 MET A C 1
ATOM 1498 O O . MET A 1 182 ? -21.176 7.468 22.746 1.00 93.75 182 MET A O 1
ATOM 1502 N N . ALA A 1 183 ? -18.968 7.518 23.157 1.00 93.50 183 ALA A N 1
ATOM 1503 C CA . ALA A 1 183 ? -18.988 6.542 24.244 1.00 93.50 183 ALA A CA 1
ATOM 1504 C C . ALA A 1 183 ? -19.912 7.002 25.380 1.00 93.50 183 ALA A C 1
ATOM 1506 O O . ALA A 1 183 ? -20.771 6.238 25.821 1.00 93.50 183 ALA A O 1
ATOM 1507 N N . VAL A 1 184 ? -19.820 8.283 25.761 1.00 90.69 184 VAL A N 1
ATOM 1508 C CA . VAL A 1 184 ? -20.682 8.896 26.785 1.00 90.69 184 VAL A CA 1
ATOM 1509 C C . VAL A 1 184 ? -22.149 8.899 26.350 1.00 90.69 184 VAL A C 1
ATOM 1511 O O . VAL A 1 184 ? -23.021 8.492 27.115 1.00 90.69 184 VAL A O 1
ATOM 1514 N N . HIS A 1 185 ? -22.442 9.320 25.116 1.00 91.62 185 HIS A N 1
ATOM 1515 C CA . HIS A 1 185 ? -23.825 9.434 24.639 1.00 91.62 185 HIS A CA 1
ATOM 1516 C C . HIS A 1 185 ? -24.512 8.092 24.368 1.00 91.62 185 HIS A C 1
ATOM 1518 O O . HIS A 1 185 ? -25.734 8.004 24.465 1.00 91.62 185 HIS A O 1
ATOM 1524 N N . THR A 1 186 ? -23.752 7.062 23.995 1.00 90.94 186 THR A N 1
ATOM 1525 C CA . THR A 1 186 ? -24.303 5.754 23.599 1.00 90.94 186 THR A CA 1
ATOM 1526 C C . THR A 1 186 ? -24.165 4.682 24.675 1.00 90.94 186 THR A C 1
ATOM 1528 O O . THR A 1 186 ? -24.712 3.593 24.507 1.00 90.94 186 THR A O 1
ATOM 1531 N N . SER A 1 187 ? -23.429 4.966 25.757 1.00 88.44 187 SER A N 1
ATOM 1532 C CA . SER A 1 187 ? -23.069 4.000 26.804 1.00 88.44 187 SER A CA 1
ATOM 1533 C C . SER A 1 187 ? -22.421 2.722 26.250 1.00 88.44 187 SER A C 1
ATOM 1535 O O . SER A 1 187 ? -22.588 1.637 26.808 1.00 88.44 187 SER A O 1
ATOM 1537 N N . LYS A 1 188 ? -21.699 2.830 25.126 1.00 90.19 188 LYS A N 1
ATOM 1538 C CA . LYS A 1 188 ? -20.959 1.717 24.520 1.00 90.19 188 LYS A CA 1
ATOM 1539 C C . LYS A 1 188 ? -19.508 1.721 24.978 1.00 90.19 188 LYS A C 1
ATOM 1541 O O . LYS A 1 188 ? -18.855 2.759 24.975 1.00 90.19 188 LYS A O 1
ATOM 1546 N N . ASN A 1 189 ? -18.989 0.528 25.257 1.00 95.75 189 ASN A N 1
ATOM 1547 C CA . ASN A 1 189 ? -17.555 0.319 25.406 1.00 95.75 189 ASN A CA 1
ATOM 1548 C C . ASN A 1 189 ? -16.902 0.266 24.023 1.00 95.75 189 A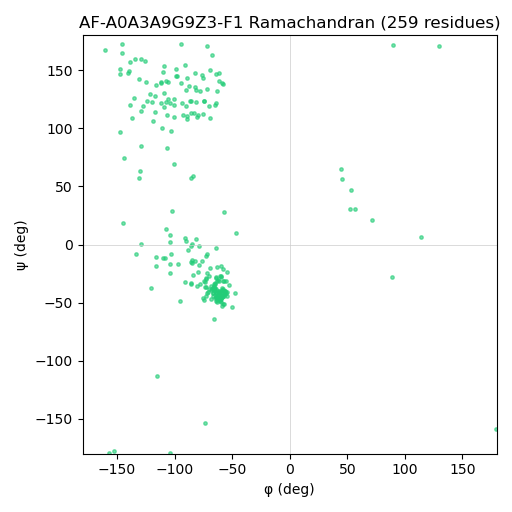SN A C 1
ATOM 1550 O O . ASN A 1 189 ? -17.367 -0.453 23.133 1.00 95.75 189 ASN A O 1
ATOM 1554 N N . ILE A 1 190 ? -15.819 1.015 23.860 1.00 97.50 190 ILE A N 1
ATOM 1555 C CA . ILE A 1 190 ? -15.055 1.145 22.625 1.00 97.50 190 ILE A CA 1
ATOM 1556 C C . ILE A 1 190 ? -13.651 0.599 22.862 1.00 97.50 190 ILE A C 1
ATOM 1558 O O . ILE A 1 190 ? -13.009 0.868 23.879 1.00 97.50 190 ILE A O 1
ATOM 1562 N N . ARG A 1 191 ? -13.158 -0.159 21.890 1.00 97.88 191 ARG A N 1
ATOM 1563 C CA . ARG A 1 191 ? -11.774 -0.607 21.823 1.00 97.88 191 ARG A CA 1
ATOM 1564 C C . ARG A 1 191 ? -11.147 -0.022 20.573 1.00 97.88 191 ARG A C 1
ATOM 1566 O O . ARG A 1 191 ? -11.540 -0.371 19.464 1.00 97.88 191 ARG A O 1
ATOM 1573 N N . ILE A 1 192 ? -10.176 0.859 20.758 1.00 98.25 192 ILE A N 1
ATOM 1574 C CA . ILE A 1 192 ? -9.383 1.399 19.661 1.00 98.25 192 ILE A CA 1
ATOM 1575 C C . ILE A 1 192 ? -8.172 0.491 19.478 1.00 98.25 192 ILE A C 1
ATOM 1577 O O . ILE A 1 192 ? -7.382 0.314 20.402 1.00 98.25 192 ILE A O 1
ATOM 1581 N N . ILE A 1 193 ? -8.036 -0.110 18.304 1.00 98.31 193 ILE A N 1
ATOM 1582 C CA . ILE A 1 193 ? -6.901 -0.952 17.926 1.00 98.31 193 ILE A CA 1
ATOM 1583 C C . ILE A 1 193 ? -6.023 -0.112 17.005 1.00 98.31 193 ILE A C 1
ATOM 1585 O O . ILE A 1 193 ? -6.314 0.031 15.820 1.00 98.31 193 ILE A O 1
ATOM 1589 N N . LEU A 1 194 ? -4.979 0.484 17.565 1.00 98.12 194 LEU A N 1
ATOM 1590 C CA . LEU A 1 194 ? -4.026 1.312 16.845 1.00 98.12 194 LEU A CA 1
ATOM 1591 C C . LEU A 1 194 ? -2.935 0.435 16.228 1.00 98.12 194 LEU A C 1
ATOM 1593 O O . LEU A 1 194 ? -2.247 -0.290 16.943 1.00 98.12 194 LEU A O 1
ATOM 1597 N N . ARG A 1 195 ? -2.748 0.522 14.911 1.00 97.00 195 ARG A N 1
ATOM 1598 C CA . ARG A 1 195 ? -1.675 -0.157 14.174 1.00 97.00 195 ARG A CA 1
ATOM 1599 C C . ARG A 1 195 ? -0.678 0.885 13.659 1.00 97.00 195 ARG A C 1
ATOM 1601 O O . ARG A 1 195 ? -0.972 1.535 12.653 1.00 97.00 195 ARG A O 1
ATOM 1608 N N . PRO A 1 196 ? 0.474 1.072 14.331 1.00 95.19 196 PRO A N 1
ATOM 1609 C CA . PRO A 1 196 ? 1.533 1.948 13.846 1.00 95.19 196 PRO A CA 1
ATOM 1610 C C . PRO A 1 196 ? 2.112 1.418 12.535 1.00 95.19 196 PRO A C 1
ATOM 1612 O O . PRO A 1 196 ? 2.263 0.201 12.369 1.00 95.19 196 PRO A O 1
ATOM 1615 N N . HIS A 1 197 ? 2.532 2.310 11.645 1.00 93.06 197 HIS A N 1
ATOM 1616 C CA . HIS A 1 197 ? 3.344 1.920 10.501 1.00 93.06 197 HIS A CA 1
ATOM 1617 C C . HIS A 1 197 ? 4.676 1.306 10.985 1.00 93.06 197 HIS A C 1
ATOM 1619 O O . HIS A 1 197 ? 5.221 1.749 11.998 1.00 93.06 197 HIS A O 1
ATOM 1625 N N . PRO A 1 198 ? 5.280 0.329 10.276 1.00 90.38 198 PRO A N 1
ATOM 1626 C CA . PRO A 1 198 ? 6.537 -0.304 10.700 1.00 90.38 198 PRO A CA 1
ATOM 1627 C C . PRO A 1 198 ? 7.711 0.650 10.973 1.00 90.38 198 PRO A C 1
ATOM 1629 O O . PRO A 1 198 ? 8.623 0.286 11.711 1.00 90.38 198 PRO A O 1
ATOM 1632 N N . ARG A 1 199 ? 7.684 1.847 10.372 1.00 89.69 199 ARG A N 1
ATOM 1633 C CA . ARG A 1 199 ? 8.688 2.914 10.544 1.00 89.69 199 ARG A CA 1
ATOM 1634 C C . ARG A 1 199 ? 8.441 3.808 11.765 1.00 89.69 199 ARG A C 1
ATOM 1636 O O . ARG A 1 199 ? 9.333 4.546 12.174 1.00 89.69 199 ARG A O 1
ATOM 1643 N N . GLU A 1 200 ? 7.247 3.769 12.345 1.00 91.38 200 GLU A N 1
ATOM 1644 C CA . GLU A 1 200 ? 6.921 4.598 13.499 1.00 91.38 200 GLU A CA 1
ATOM 1645 C C . GLU A 1 200 ? 7.534 4.055 14.787 1.00 91.38 200 GLU A C 1
ATOM 1647 O O . GLU A 1 200 ? 7.619 2.845 15.017 1.00 91.38 200 GLU A O 1
ATOM 1652 N N . ASN A 1 201 ? 7.917 4.987 15.658 1.00 90.69 201 ASN A N 1
ATOM 1653 C CA . ASN A 1 201 ? 8.315 4.685 17.021 1.00 90.69 201 ASN A CA 1
ATOM 1654 C C . ASN A 1 201 ? 7.059 4.345 17.843 1.00 90.69 201 ASN A C 1
ATOM 1656 O O . ASN A 1 201 ? 6.110 5.128 17.922 1.00 90.69 201 ASN A O 1
ATOM 1660 N N . VAL A 1 202 ? 7.057 3.162 18.448 1.00 92.38 202 VAL A N 1
ATOM 1661 C CA . VAL A 1 202 ? 5.911 2.642 19.200 1.00 92.38 202 VAL A CA 1
ATOM 1662 C C . VAL A 1 202 ? 5.846 3.233 20.595 1.00 92.38 202 VAL A C 1
ATOM 1664 O O . VAL A 1 202 ? 4.760 3.505 21.099 1.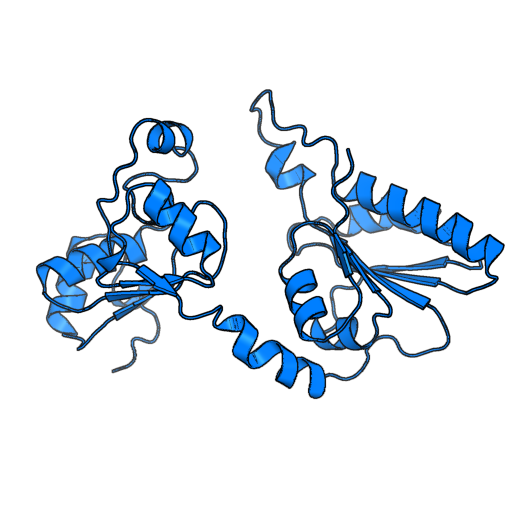00 92.38 202 VAL A O 1
ATOM 1667 N N . GLU A 1 203 ? 6.996 3.466 21.214 1.00 93.56 203 GLU A N 1
ATOM 1668 C CA . GLU A 1 203 ? 7.113 4.133 22.504 1.00 93.56 203 GLU A CA 1
ATOM 1669 C C . GLU A 1 203 ? 6.467 5.526 22.445 1.00 93.56 203 GLU A C 1
ATOM 1671 O O . GLU A 1 203 ? 5.684 5.877 23.326 1.00 93.56 203 GLU A O 1
ATOM 1676 N N . ALA A 1 204 ? 6.658 6.254 21.339 1.00 92.00 204 ALA A N 1
ATOM 1677 C CA . ALA A 1 204 ? 5.980 7.530 21.096 1.00 92.00 204 ALA A CA 1
ATOM 1678 C C . ALA A 1 204 ? 4.448 7.389 20.989 1.00 92.00 204 ALA A C 1
ATOM 1680 O O . ALA A 1 204 ? 3.708 8.301 21.353 1.00 92.00 204 ALA A O 1
ATOM 1681 N N . TRP A 1 205 ? 3.938 6.253 20.499 1.00 95.38 205 TRP A N 1
ATOM 1682 C CA . TRP A 1 205 ? 2.500 5.975 20.535 1.00 95.38 205 TRP A CA 1
ATOM 1683 C C . TRP A 1 205 ? 2.005 5.683 21.950 1.00 95.38 205 TRP A C 1
ATOM 1685 O O . TRP A 1 205 ? 0.960 6.209 22.317 1.00 95.38 205 TRP A O 1
ATOM 1695 N N . PHE A 1 206 ? 2.748 4.926 22.760 1.00 94.75 206 PHE A N 1
ATOM 1696 C CA . PHE A 1 206 ? 2.378 4.695 24.161 1.00 94.75 206 PHE A CA 1
ATOM 1697 C C . PHE A 1 206 ? 2.284 6.003 24.955 1.00 94.75 206 PHE A C 1
ATOM 1699 O O . PHE A 1 206 ? 1.336 6.185 25.716 1.00 94.75 206 PHE A O 1
ATOM 1706 N N . GLU A 1 207 ? 3.220 6.934 24.757 1.00 93.56 207 GLU A N 1
ATOM 1707 C CA . GLU A 1 207 ? 3.175 8.261 25.391 1.00 93.56 207 GLU A CA 1
ATOM 1708 C C . GLU A 1 207 ? 1.901 9.038 25.029 1.00 93.56 207 GLU A C 1
ATOM 1710 O O . GLU A 1 207 ? 1.293 9.672 25.892 1.00 93.56 207 GLU A O 1
ATOM 1715 N N . VAL A 1 208 ? 1.462 8.934 23.772 1.00 93.69 208 VAL A N 1
ATOM 1716 C CA . VAL A 1 208 ? 0.236 9.567 23.268 1.00 93.69 208 VAL A CA 1
ATOM 1717 C C . VAL A 1 208 ? -1.027 8.884 23.798 1.00 93.69 208 VAL A C 1
ATOM 1719 O O . VAL A 1 208 ? -1.986 9.568 24.151 1.00 93.69 208 VAL A O 1
ATOM 1722 N N . THR A 1 209 ? -1.061 7.549 23.855 1.00 95.94 209 THR A N 1
ATOM 1723 C CA . THR A 1 209 ? -2.297 6.796 24.128 1.00 95.94 209 THR A CA 1
ATOM 1724 C C . THR A 1 209 ? -2.540 6.502 25.603 1.00 95.94 209 THR A C 1
ATOM 1726 O O . THR A 1 209 ? -3.696 6.464 26.016 1.00 95.94 209 THR A O 1
ATOM 1729 N N . ASN A 1 210 ? -1.494 6.303 26.412 1.00 93.44 210 ASN A N 1
ATOM 1730 C CA . ASN A 1 210 ? -1.642 5.924 27.825 1.00 93.44 210 ASN A CA 1
ATOM 1731 C C . ASN A 1 210 ? -2.510 6.903 28.644 1.00 93.44 210 ASN A C 1
ATOM 1733 O O . ASN A 1 210 ? -3.316 6.435 29.447 1.00 93.44 210 ASN A O 1
ATOM 1737 N N . PRO A 1 211 ? -2.420 8.237 28.459 1.00 95.38 211 PRO A N 1
ATOM 1738 C CA . PRO A 1 211 ? -3.259 9.185 29.199 1.00 95.38 211 PRO A CA 1
ATOM 1739 C C . PRO A 1 211 ? -4.731 9.209 28.758 1.00 95.38 211 PRO A C 1
ATOM 1741 O O . PRO A 1 211 ? -5.539 9.889 29.389 1.00 95.38 211 PRO A O 1
ATOM 1744 N N . LEU A 1 212 ? -5.075 8.544 27.650 1.00 96.00 212 LEU A N 1
ATOM 1745 C CA . LEU A 1 212 ? -6.396 8.618 27.024 1.00 96.00 212 LEU A CA 1
ATOM 1746 C C . LEU A 1 212 ? -7.314 7.455 27.420 1.00 96.00 212 LEU A C 1
ATOM 1748 O O . LEU A 1 212 ? -8.528 7.547 27.244 1.00 96.00 212 LEU A O 1
ATOM 1752 N N . GLU A 1 213 ? -6.782 6.362 27.962 1.00 93.44 213 GLU A N 1
ATOM 1753 C CA . GLU A 1 213 ? -7.633 5.264 28.418 1.00 93.44 213 GLU A CA 1
ATOM 1754 C C . GLU A 1 213 ? -8.587 5.712 29.536 1.00 93.44 213 GLU A C 1
ATOM 1756 O O . GLU A 1 213 ? -8.243 6.503 30.416 1.00 93.44 213 GLU A O 1
ATOM 1761 N N . ASN A 1 214 ? -9.818 5.209 29.492 1.00 93.31 214 ASN A N 1
ATOM 1762 C CA . ASN A 1 214 ? -10.848 5.496 30.485 1.00 93.31 214 ASN A CA 1
ATOM 1763 C C . ASN A 1 214 ? -11.846 4.331 30.586 1.00 93.31 214 ASN A C 1
ATOM 1765 O O . ASN A 1 214 ? -11.697 3.309 29.921 1.00 93.31 214 ASN A O 1
ATOM 1769 N N . GLU A 1 215 ? -12.876 4.472 31.423 1.00 91.56 215 GLU A N 1
ATOM 1770 C CA . GLU A 1 215 ? -13.837 3.395 31.698 1.00 91.56 215 GLU A CA 1
ATOM 1771 C C . GLU A 1 215 ? -14.592 2.882 30.460 1.00 91.56 215 GLU A C 1
ATOM 1773 O O . GLU A 1 215 ? -14.986 1.716 30.434 1.00 91.56 215 GLU A O 1
ATOM 1778 N N . ASN A 1 216 ? -14.765 3.713 29.425 1.00 94.56 216 ASN A N 1
ATOM 1779 C CA . ASN A 1 216 ? -15.484 3.341 28.206 1.00 94.56 216 ASN A CA 1
ATOM 1780 C C . ASN A 1 216 ? -14.583 3.191 26.979 1.00 94.56 216 ASN A C 1
ATOM 1782 O O . ASN A 1 216 ? -15.053 2.681 25.963 1.00 94.56 216 ASN A O 1
ATOM 1786 N N . ILE A 1 217 ? -13.320 3.622 27.039 1.00 96.75 217 ILE A N 1
ATOM 1787 C CA . ILE A 1 217 ? -12.378 3.521 25.920 1.00 96.75 217 ILE A CA 1
ATOM 1788 C C . ILE A 1 217 ? -11.096 2.838 26.367 1.00 96.75 217 ILE A C 1
ATOM 1790 O O . ILE A 1 217 ? -10.344 3.361 27.189 1.00 96.75 217 ILE A O 1
ATOM 1794 N N . ARG A 1 218 ? -10.819 1.703 25.728 1.00 96.44 218 ARG A N 1
ATOM 1795 C CA . ARG A 1 218 ? -9.544 0.991 25.814 1.00 96.44 218 ARG A CA 1
ATOM 1796 C C . ARG A 1 218 ? -8.756 1.178 24.527 1.00 96.44 218 ARG A C 1
ATOM 1798 O O . ARG A 1 218 ? -9.339 1.075 23.446 1.00 96.44 218 ARG A O 1
ATOM 1805 N N . ILE A 1 219 ? -7.446 1.376 24.626 1.00 97.81 219 ILE A N 1
ATOM 1806 C CA . ILE A 1 219 ? -6.567 1.530 23.467 1.00 97.81 219 ILE A CA 1
ATOM 1807 C C . ILE A 1 219 ? -5.560 0.377 23.452 1.00 97.81 219 ILE A C 1
ATOM 1809 O O . ILE A 1 219 ? -4.893 0.083 24.437 1.00 97.81 219 ILE A O 1
ATOM 1813 N N . ILE A 1 220 ? -5.458 -0.315 22.322 1.00 96.88 220 ILE A N 1
ATOM 1814 C CA . ILE A 1 220 ? -4.512 -1.408 22.108 1.00 96.88 220 ILE A CA 1
ATOM 1815 C C . ILE A 1 220 ? -3.609 -1.021 20.953 1.00 96.88 220 ILE A C 1
ATOM 1817 O O . ILE A 1 220 ? -4.093 -0.804 19.848 1.00 96.88 220 ILE A O 1
ATOM 1821 N N . ILE A 1 221 ? -2.302 -0.992 21.194 1.00 97.44 221 ILE A N 1
ATOM 1822 C CA . ILE A 1 221 ? -1.320 -0.886 20.120 1.00 97.44 221 ILE A CA 1
ATOM 1823 C C . ILE A 1 221 ? -1.029 -2.297 19.604 1.00 97.44 221 ILE A C 1
ATOM 1825 O O . ILE A 1 221 ? -0.472 -3.127 20.324 1.00 97.44 221 ILE A O 1
ATOM 1829 N N . ASP A 1 222 ? -1.421 -2.574 18.364 1.00 96.69 222 ASP A N 1
ATOM 1830 C CA . ASP A 1 222 ? -1.249 -3.871 17.718 1.00 96.69 222 ASP A CA 1
ATOM 1831 C C . ASP A 1 222 ? -0.125 -3.853 16.674 1.00 96.69 222 ASP A C 1
ATOM 1833 O O . ASP A 1 222 ? -0.125 -3.063 15.731 1.00 96.69 222 ASP A O 1
ATOM 1837 N N . ARG A 1 223 ? 0.829 -4.774 16.841 1.00 92.94 223 ARG A N 1
ATOM 1838 C CA . ARG A 1 223 ? 1.909 -5.057 15.874 1.00 92.94 223 ARG A CA 1
ATOM 1839 C C . ARG A 1 223 ? 2.117 -6.545 15.614 1.00 92.94 223 ARG A C 1
ATOM 1841 O O . ARG A 1 223 ? 2.950 -6.905 14.789 1.00 92.94 223 ARG A O 1
ATOM 1848 N N . GLY A 1 224 ? 1.440 -7.396 16.382 1.00 90.12 224 GLY A N 1
ATOM 1849 C CA . GLY A 1 224 ? 1.704 -8.832 16.407 1.00 90.12 224 GLY A CA 1
ATOM 1850 C C . GLY A 1 224 ? 0.663 -9.650 15.660 1.00 90.12 224 GLY A C 1
ATOM 1851 O O . GLY A 1 224 ? 0.972 -10.759 15.230 1.00 90.12 224 GLY A O 1
ATOM 1852 N N . ASN A 1 225 ? -0.557 -9.131 15.514 1.00 94.62 225 ASN A N 1
ATOM 1853 C CA . ASN A 1 225 ? -1.619 -9.857 14.842 1.00 94.62 225 ASN A CA 1
ATOM 1854 C C . ASN A 1 225 ? -1.529 -9.725 13.320 1.00 94.62 225 ASN A C 1
ATOM 1856 O O . ASN A 1 225 ? -1.133 -8.690 12.772 1.00 94.62 225 ASN A O 1
ATOM 1860 N N . ASP A 1 226 ? -1.959 -10.792 12.647 1.00 94.69 226 ASP A N 1
ATOM 1861 C CA . ASP A 1 226 ? -2.190 -10.780 11.210 1.00 94.69 226 ASP A CA 1
ATOM 1862 C C . ASP A 1 226 ? -3.226 -9.708 10.832 1.00 94.69 226 ASP A C 1
ATOM 1864 O O . ASP A 1 226 ? -4.242 -9.520 11.508 1.00 94.69 226 ASP A O 1
ATOM 1868 N N . SER A 1 227 ? -2.964 -9.013 9.726 1.00 94.56 227 SER A N 1
ATOM 1869 C CA . SER A 1 227 ? -3.788 -7.907 9.239 1.00 94.56 227 SER A CA 1
ATOM 1870 C C . SER A 1 227 ? -5.248 -8.310 9.024 1.00 94.56 227 SER A C 1
ATOM 1872 O O . SER A 1 227 ? -6.150 -7.578 9.441 1.00 94.56 227 SER A O 1
ATOM 1874 N N . PHE A 1 228 ? -5.502 -9.483 8.443 1.00 96.56 228 PHE A N 1
ATOM 1875 C CA . PHE A 1 228 ? -6.860 -9.946 8.179 1.00 96.56 228 PHE A CA 1
ATOM 1876 C C . PHE A 1 228 ? -7.578 -10.388 9.452 1.00 96.56 228 PHE A C 1
ATOM 1878 O O . PHE A 1 228 ? -8.783 -10.163 9.570 1.00 96.56 228 PHE A O 1
ATOM 1885 N N . SER A 1 229 ? -6.857 -10.925 10.436 1.00 97.00 229 SER A N 1
ATOM 1886 C CA . SER A 1 229 ? -7.410 -11.255 11.756 1.00 97.00 229 SER A CA 1
ATOM 1887 C C . SER A 1 229 ? -7.850 -10.014 12.544 1.00 97.00 229 SER A C 1
ATOM 1889 O O . SER A 1 229 ? -8.906 -10.004 13.195 1.00 97.00 229 SER A O 1
ATOM 1891 N N . VAL A 1 230 ? -7.096 -8.914 12.438 1.00 97.19 230 VAL A N 1
ATOM 1892 C CA . VAL A 1 230 ? -7.512 -7.614 12.991 1.00 97.19 230 VAL A CA 1
ATOM 1893 C C . VAL A 1 230 ? -8.708 -7.062 12.219 1.00 97.19 230 VAL A C 1
ATOM 1895 O O . VAL A 1 230 ? -9.710 -6.690 12.832 1.00 97.19 230 VAL A O 1
ATOM 1898 N N . LEU A 1 231 ? -8.656 -7.088 10.884 1.00 96.94 231 LEU A N 1
ATOM 1899 C CA . LEU A 1 231 ? -9.749 -6.631 10.022 1.00 96.94 231 LEU A CA 1
ATOM 1900 C C . LEU A 1 231 ? -11.058 -7.391 10.284 1.00 96.94 231 LEU A C 1
ATOM 1902 O O . LEU A 1 231 ? -12.138 -6.799 10.302 1.00 96.94 231 LEU A O 1
ATOM 1906 N N . LYS A 1 232 ? -10.983 -8.703 10.537 1.00 96.38 232 LYS A N 1
ATOM 1907 C CA . LYS A 1 232 ? -12.132 -9.542 10.910 1.00 96.38 232 LYS A CA 1
ATOM 1908 C C . LYS A 1 232 ? -12.844 -9.002 12.142 1.00 96.38 232 LYS A C 1
ATOM 1910 O O . LYS A 1 232 ? -14.075 -8.962 12.161 1.00 96.38 232 LYS A O 1
ATOM 1915 N N . SER A 1 233 ? -12.050 -8.531 13.099 1.00 96.31 233 SER A N 1
ATOM 1916 C CA . SER A 1 233 ? -12.499 -8.000 14.382 1.00 96.31 233 SER A CA 1
ATOM 1917 C C . SER A 1 233 ? -13.031 -6.569 14.299 1.00 96.31 233 SER A C 1
ATOM 1919 O O . SER A 1 233 ? -13.696 -6.136 15.231 1.00 96.31 233 SER A O 1
ATOM 1921 N N . ALA A 1 234 ? -12.734 -5.828 13.228 1.00 97.25 234 ALA A N 1
ATOM 1922 C CA . ALA A 1 234 ? -13.104 -4.423 13.089 1.00 97.25 234 ALA A CA 1
ATOM 1923 C C . ALA A 1 234 ? -14.612 -4.237 12.859 1.00 97.25 234 ALA A C 1
ATOM 1925 O O . ALA A 1 234 ? -15.185 -4.889 11.977 1.00 97.25 234 ALA A O 1
ATOM 1926 N N . ASP A 1 235 ? -15.226 -3.298 13.576 1.00 97.06 235 ASP A N 1
ATOM 1927 C CA . ASP A 1 235 ? -16.549 -2.757 13.232 1.00 97.06 235 ASP A CA 1
ATOM 1928 C C . ASP A 1 235 ? -16.429 -1.613 12.218 1.00 97.06 235 ASP A C 1
ATOM 1930 O O . ASP A 1 235 ? -17.269 -1.462 11.332 1.00 97.06 235 ASP A O 1
ATOM 1934 N N . ILE A 1 236 ? -15.348 -0.837 12.317 1.00 97.38 236 ILE A N 1
ATOM 1935 C CA . ILE A 1 236 ? -14.938 0.182 11.350 1.00 97.38 236 ILE A CA 1
ATOM 1936 C C . ILE A 1 236 ? -13.411 0.269 11.330 1.00 97.38 236 ILE A C 1
ATOM 1938 O O . ILE A 1 236 ? -12.747 0.067 12.354 1.00 97.38 236 ILE A O 1
ATOM 1942 N N . VAL A 1 237 ? -12.861 0.570 10.157 1.00 98.31 237 VAL A N 1
ATOM 1943 C CA . VAL A 1 237 ? -11.435 0.836 9.971 1.00 98.31 237 VAL A CA 1
ATOM 1944 C C . VAL A 1 237 ? -11.235 2.304 9.612 1.00 98.31 237 VAL A C 1
ATOM 1946 O O . VAL A 1 237 ? -11.760 2.791 8.617 1.00 98.31 237 VAL A O 1
ATOM 1949 N N . CYS A 1 238 ? -10.461 3.009 10.418 1.00 98.00 238 CYS A N 1
ATOM 1950 C CA . CYS A 1 238 ? -10.109 4.405 10.240 1.00 98.00 238 CYS A CA 1
ATOM 1951 C C . CYS A 1 238 ? -8.624 4.527 9.878 1.00 98.00 238 CYS A C 1
ATOM 1953 O O . CYS A 1 238 ? -7.800 3.734 10.338 1.00 98.00 238 CYS A O 1
ATOM 1955 N N . GLY A 1 239 ? -8.264 5.531 9.091 1.00 95.19 239 GLY A N 1
ATOM 1956 C CA . GLY A 1 239 ? -6.875 5.804 8.721 1.00 95.19 239 GLY A CA 1
ATOM 1957 C C . GLY A 1 239 ? -6.776 7.008 7.795 1.00 95.19 239 GLY A C 1
ATOM 1958 O O . GLY A 1 239 ? -7.696 7.822 7.764 1.00 95.19 239 GLY A O 1
ATOM 1959 N N . MET A 1 240 ? -5.676 7.098 7.052 1.00 91.69 240 MET A N 1
ATOM 1960 C CA . MET A 1 240 ? -5.446 8.106 6.011 1.00 91.69 240 MET A CA 1
ATOM 1961 C C . MET A 1 240 ? -5.340 7.404 4.644 1.00 91.69 240 MET A C 1
ATOM 1963 O O . MET A 1 240 ? -6.310 6.789 4.205 1.00 91.69 240 MET A O 1
ATOM 1967 N N . SER A 1 241 ? -4.180 7.393 3.986 1.00 86.69 241 SER A N 1
ATOM 1968 C CA . SER A 1 241 ? -3.988 6.789 2.662 1.00 86.69 241 SER A CA 1
ATOM 1969 C C . SER A 1 241 ? -3.333 5.395 2.733 1.00 86.69 241 SER A C 1
ATOM 1971 O O . SER A 1 241 ? -2.202 5.188 2.279 1.00 86.69 241 SER A O 1
ATOM 1973 N N . SER A 1 242 ? -4.063 4.395 3.244 1.00 87.69 242 SER A N 1
ATOM 1974 C CA . SER A 1 242 ? -3.511 3.050 3.478 1.00 87.69 242 SER A CA 1
ATOM 1975 C C . SER A 1 242 ? -4.098 1.976 2.562 1.00 87.69 242 SER A C 1
ATOM 1977 O O . SER A 1 242 ? -5.316 1.884 2.388 1.00 87.69 242 SER A O 1
ATOM 1979 N N . MET A 1 243 ? -3.248 1.057 2.081 1.00 91.44 243 MET A N 1
ATOM 1980 C CA . MET A 1 243 ? -3.691 -0.175 1.406 1.00 91.44 243 MET A CA 1
ATOM 1981 C C . MET A 1 243 ? -4.662 -0.986 2.280 1.00 91.44 243 MET A C 1
ATOM 1983 O O . MET A 1 243 ? -5.595 -1.598 1.764 1.00 91.44 243 MET A O 1
ATOM 1987 N N . PHE A 1 244 ? -4.512 -0.918 3.607 1.00 94.56 244 PHE A N 1
ATOM 1988 C CA . PHE A 1 244 ? -5.392 -1.607 4.550 1.00 94.56 244 PHE A CA 1
ATOM 1989 C C . PHE A 1 244 ? -6.843 -1.094 4.503 1.00 94.56 244 PHE A C 1
ATOM 1991 O O . PHE A 1 244 ? -7.778 -1.860 4.738 1.00 94.56 244 PHE A O 1
ATOM 1998 N N . LEU A 1 245 ? -7.067 0.181 4.152 1.00 95.94 245 LEU A N 1
ATOM 1999 C CA . LEU A 1 245 ? -8.422 0.701 3.937 1.00 95.94 245 LEU A CA 1
ATOM 2000 C C . LEU A 1 245 ? -9.049 0.116 2.666 1.00 95.94 245 LEU A C 1
ATOM 2002 O O . LEU A 1 245 ? -10.230 -0.226 2.669 1.00 95.94 245 LEU A O 1
ATOM 2006 N N . LEU A 1 246 ? -8.270 -0.056 1.595 1.00 95.25 246 LEU A N 1
ATOM 2007 C CA . LEU A 1 246 ? -8.753 -0.697 0.367 1.00 95.25 246 LEU A CA 1
ATOM 2008 C C . LEU A 1 246 ? -9.065 -2.180 0.600 1.00 95.25 246 LEU A C 1
ATOM 2010 O O . LEU A 1 246 ? -10.117 -2.661 0.176 1.00 95.25 246 LEU A O 1
ATOM 2014 N N . GLU A 1 247 ? -8.208 -2.888 1.339 1.00 96.81 247 GLU A N 1
ATOM 2015 C CA . GLU A 1 247 ? -8.470 -4.263 1.782 1.00 96.81 247 GLU A CA 1
ATOM 2016 C C . GLU A 1 247 ? -9.775 -4.355 2.583 1.00 96.81 247 GLU A C 1
ATOM 2018 O O . GLU A 1 247 ? -10.598 -5.240 2.334 1.00 96.81 247 GLU A O 1
ATOM 2023 N N . ALA A 1 248 ? -10.006 -3.413 3.502 1.00 97.44 248 ALA A N 1
ATOM 2024 C CA . ALA A 1 248 ? -11.233 -3.338 4.286 1.00 97.44 248 ALA A CA 1
ATOM 2025 C C . ALA A 1 248 ? -12.480 -3.148 3.410 1.00 97.44 248 ALA A C 1
ATOM 2027 O O . ALA A 1 248 ? -13.462 -3.872 3.596 1.00 97.44 248 ALA A O 1
ATOM 2028 N N . VAL A 1 249 ? -12.423 -2.259 2.411 1.00 96.81 249 VAL A N 1
ATOM 2029 C CA . VAL A 1 249 ? -13.512 -2.059 1.438 1.00 96.81 249 VAL A CA 1
ATOM 2030 C C . VAL A 1 249 ? -13.812 -3.347 0.670 1.00 96.81 249 VAL A C 1
ATOM 2032 O O . VAL A 1 249 ? -14.975 -3.744 0.584 1.00 96.81 249 VAL A O 1
ATOM 2035 N N . ILE A 1 250 ? -12.784 -4.038 0.166 1.00 96.81 250 ILE A N 1
ATOM 2036 C CA . ILE A 1 250 ? -12.938 -5.323 -0.544 1.00 96.81 250 ILE A CA 1
ATOM 2037 C C . ILE A 1 250 ? -13.604 -6.371 0.358 1.00 96.81 250 ILE A C 1
ATOM 2039 O O . ILE A 1 250 ? -14.440 -7.152 -0.095 1.00 96.81 250 ILE A O 1
ATOM 2043 N N . CYS A 1 251 ? -13.276 -6.368 1.649 1.00 97.19 251 CYS A N 1
ATOM 2044 C CA . CYS A 1 251 ? -13.846 -7.282 2.638 1.00 97.19 251 CYS A CA 1
ATOM 2045 C C . CYS A 1 251 ? -15.228 -6.850 3.166 1.00 97.19 251 CYS A C 1
ATOM 2047 O O . CYS A 1 251 ? -15.760 -7.493 4.072 1.00 97.19 251 CYS A O 1
ATOM 2049 N N . GLY A 1 252 ? -15.815 -5.773 2.631 1.00 96.75 252 GLY A N 1
ATOM 2050 C CA . GLY A 1 252 ? -17.127 -5.267 3.039 1.00 96.75 252 GLY A CA 1
ATOM 2051 C C . GLY A 1 252 ? -17.144 -4.618 4.426 1.00 96.75 252 GLY A C 1
ATOM 2052 O O . GLY A 1 252 ? -18.201 -4.543 5.056 1.00 96.75 252 GLY A O 1
ATOM 2053 N N . LYS A 1 253 ? -15.987 -4.177 4.929 1.00 97.19 253 LYS A N 1
ATOM 2054 C CA . LYS A 1 253 ? -15.877 -3.473 6.208 1.00 97.19 253 LYS A CA 1
ATOM 2055 C C . LYS A 1 253 ? -16.092 -1.970 6.010 1.00 97.19 253 LYS A C 1
ATOM 2057 O O . LYS A 1 253 ? -15.546 -1.405 5.064 1.00 97.19 253 LYS A O 1
ATOM 2062 N N . PRO A 1 254 ? -16.862 -1.304 6.892 1.00 97.69 254 PRO A N 1
ATOM 2063 C CA . PRO A 1 254 ? -16.951 0.149 6.893 1.00 97.69 254 PRO A CA 1
ATOM 2064 C C . PRO A 1 254 ? -15.570 0.776 7.084 1.00 97.69 254 PRO A C 1
ATOM 2066 O O . PRO A 1 254 ? -14.796 0.321 7.932 1.00 97.69 254 PRO A O 1
ATOM 2069 N N . ILE A 1 255 ? -15.289 1.836 6.326 1.00 98.06 255 ILE A N 1
ATOM 2070 C CA . ILE A 1 255 ? -14.048 2.597 6.455 1.00 98.06 255 ILE A CA 1
ATOM 2071 C C . ILE A 1 255 ? -14.302 4.086 6.667 1.00 98.06 255 ILE A C 1
ATOM 2073 O O . ILE A 1 255 ? -15.342 4.612 6.266 1.00 98.06 255 ILE A O 1
ATOM 2077 N N . LEU A 1 256 ? -13.311 4.765 7.237 1.00 96.81 256 LEU A N 1
ATOM 2078 C CA . LEU A 1 256 ? -13.225 6.217 7.277 1.00 96.81 256 LEU A CA 1
ATOM 2079 C C . LEU A 1 256 ? -11.782 6.651 6.973 1.00 96.81 256 LEU A C 1
ATOM 2081 O O . LEU A 1 256 ? -10.897 6.463 7.807 1.00 96.81 256 LEU A O 1
ATOM 2085 N N . SER A 1 257 ? -11.551 7.232 5.789 1.00 95.50 257 SER A N 1
ATOM 2086 C CA . SER A 1 257 ? -10.314 7.986 5.533 1.00 95.50 257 SER A CA 1
ATOM 2087 C C . SER A 1 257 ? -10.469 9.389 6.115 1.00 95.50 257 SER A C 1
ATOM 2089 O O . SER A 1 257 ? -11.436 10.084 5.788 1.00 95.50 257 SER A O 1
ATOM 2091 N N . ILE A 1 258 ? -9.566 9.780 7.012 1.00 93.88 258 ILE A N 1
ATOM 2092 C CA . ILE A 1 258 ? -9.600 11.049 7.737 1.00 93.88 258 ILE A CA 1
ATOM 2093 C C . ILE A 1 258 ? -8.343 11.842 7.379 1.00 93.88 258 ILE A C 1
ATOM 2095 O O . ILE A 1 258 ? -7.250 11.546 7.850 1.00 93.88 258 ILE A O 1
ATOM 2099 N N . GLU A 1 259 ? -8.529 12.880 6.573 1.00 89.94 259 GLU A N 1
ATOM 2100 C CA . GLU A 1 259 ? -7.466 13.753 6.062 1.00 89.94 259 GLU A CA 1
ATOM 2101 C C . GLU A 1 259 ? -7.876 15.218 6.294 1.00 89.94 259 GLU A C 1
ATOM 2103 O O . GLU A 1 259 ? -8.075 15.993 5.360 1.00 89.94 259 GLU A O 1
ATOM 2108 N N . ILE A 1 260 ? -8.138 15.565 7.559 1.00 83.56 260 ILE A N 1
ATOM 2109 C CA . ILE A 1 260 ? -8.643 16.883 7.971 1.00 83.56 260 ILE A CA 1
ATOM 2110 C C . ILE A 1 260 ? -7.519 17.645 8.666 1.00 83.56 260 ILE A C 1
ATOM 2112 O O . ILE A 1 260 ? -7.016 17.167 9.682 1.00 83.56 260 ILE A O 1
ATOM 2116 N N . GLY A 1 261 ? -7.188 18.829 8.143 1.00 74.31 261 GLY A N 1
ATOM 2117 C CA . GLY A 1 261 ? -6.158 19.740 8.643 1.00 74.31 261 GLY A CA 1
ATOM 2118 C C . GLY A 1 261 ? -6.541 21.210 8.562 1.00 74.31 261 GLY A C 1
ATOM 2119 O O . GLY A 1 261 ? -7.552 21.514 7.886 1.00 74.31 261 GLY A O 1
#

Nearest PDB structures (foldseek):
  4zeo-assembly2_A  TM=3.030E-01  e=2.362E-01  Thermochaetoides thermophila
  4zeo-assembly1_H  TM=2.901E-01  e=3.011E-01  Thermochaetoides thermophila
  5dbo-assembly1_C  TM=2.930E-01  e=5.522E-01  Thermochaetoides thermophila
  5dbo-assembly1_A  TM=3.090E-01  e=1.215E+00  Thermochaetoides thermophila
  3r3i-assembly3_B  TM=3.881E-01  e=4.343E+00  Homo sapiens

Solvent-accessible surface area (backbone atoms only — not comparable to full-atom values): 14761 Å² total; per-residue (Å²): 129,86,76,88,48,58,63,81,75,29,49,41,92,35,58,67,42,34,38,56,41,47,66,72,66,58,59,85,55,46,78,43,62,78,51,57,79,61,53,40,63,40,35,47,21,45,38,23,58,78,68,71,30,49,23,36,29,40,44,86,67,90,66,73,66,53,53,46,23,28,91,46,40,72,96,36,44,78,57,38,75,78,54,70,53,69,82,26,60,45,62,30,38,34,24,45,38,68,66,56,49,52,49,31,40,74,56,67,47,59,65,89,34,53,41,76,71,42,43,76,71,62,78,49,45,52,64,50,42,70,74,39,59,59,72,57,80,71,98,49,51,27,37,31,36,46,45,54,58,45,52,69,73,32,67,69,46,97,58,98,75,47,79,76,59,52,37,48,66,60,45,49,51,56,52,49,54,53,49,53,55,46,26,68,76,66,74,42,43,34,35,39,38,37,29,70,35,93,88,51,66,61,69,62,47,49,69,64,47,65,84,65,53,53,99,42,36,46,76,42,83,51,86,83,71,55,68,42,16,48,56,62,33,36,66,32,41,35,32,53,98,47,72,66,56,55,51,33,50,73,63,71,40,52,69,44,73,56,88,72,87

pLDDT: mean 91.46, std 10.25, range [43.53, 98.69]

Mean predicted aligned error: 5.82 Å